Protein AF-A0A847T224-F1 (afdb_monomer_lite)

Structure (mmCIF, N/CA/C/O backbone):
data_AF-A0A847T224-F1
#
_entry.id   AF-A0A847T224-F1
#
loop_
_atom_site.group_PDB
_atom_site.id
_atom_site.type_symbol
_atom_site.label_atom_id
_atom_site.label_alt_id
_atom_site.label_comp_id
_atom_site.label_asym_id
_atom_site.label_entity_id
_atom_site.label_seq_id
_atom_site.pdbx_PDB_ins_code
_atom_site.Cartn_x
_atom_site.Cartn_y
_atom_site.Cartn_z
_atom_site.occupancy
_atom_site.B_iso_or_equiv
_atom_site.auth_seq_id
_atom_site.auth_comp_id
_atom_site.auth_asym_id
_atom_site.auth_atom_id
_atom_site.pdbx_PDB_model_num
ATOM 1 N N . MET A 1 1 ? -3.731 16.179 -19.448 1.00 53.97 1 MET A N 1
ATOM 2 C CA . MET A 1 1 ? -4.793 15.429 -18.740 1.00 53.97 1 MET A CA 1
ATOM 3 C C . MET A 1 1 ? -4.179 14.768 -17.513 1.00 53.97 1 MET A C 1
ATOM 5 O O . MET A 1 1 ? -3.142 14.133 -17.651 1.00 53.97 1 MET A O 1
ATOM 9 N N . VAL A 1 2 ? -4.741 14.965 -16.316 1.00 78.19 2 VAL A N 1
ATOM 10 C CA . VAL A 1 2 ? -4.210 14.357 -15.081 1.00 78.19 2 VAL A CA 1
ATOM 11 C C . VAL A 1 2 ? -4.943 13.042 -14.838 1.00 78.19 2 VAL A C 1
ATOM 13 O O . VAL A 1 2 ? -6.101 13.056 -14.431 1.00 78.19 2 VAL A O 1
ATOM 16 N N . ILE A 1 3 ? -4.286 11.911 -15.106 1.00 89.31 3 ILE A N 1
ATOM 17 C CA . ILE A 1 3 ? -4.847 10.587 -14.810 1.00 89.31 3 ILE A CA 1
ATOM 18 C C . ILE A 1 3 ? -4.771 10.357 -13.299 1.00 89.31 3 ILE A C 1
ATOM 20 O O . ILE A 1 3 ? -3.706 10.482 -12.690 1.00 89.31 3 ILE A O 1
ATOM 24 N N . LYS A 1 4 ? -5.910 10.027 -12.693 1.00 93.94 4 LYS A N 1
ATOM 25 C CA . LYS A 1 4 ? -6.030 9.614 -11.294 1.00 93.94 4 LYS A CA 1
ATOM 26 C C . LYS A 1 4 ? -7.116 8.551 -11.175 1.00 93.94 4 LYS A C 1
ATOM 28 O O . LYS A 1 4 ? -8.093 8.581 -11.920 1.00 93.94 4 LYS A O 1
ATOM 33 N N . PHE A 1 5 ? -6.940 7.646 -10.225 1.00 95.06 5 PHE A N 1
ATOM 34 C CA . PHE A 1 5 ? -7.935 6.644 -9.866 1.00 95.06 5 PHE A CA 1
ATOM 35 C C . PHE A 1 5 ? -8.354 6.870 -8.422 1.00 95.06 5 PHE A C 1
ATOM 37 O O . PHE A 1 5 ? -7.501 7.095 -7.562 1.00 95.06 5 PHE A O 1
ATOM 44 N N . GLU A 1 6 ? -9.656 6.850 -8.176 1.00 96.25 6 GLU A N 1
ATOM 45 C CA . GLU A 1 6 ? -10.246 7.131 -6.873 1.00 96.25 6 GLU A CA 1
ATOM 46 C C . GLU A 1 6 ? -10.956 5.878 -6.373 1.00 96.25 6 GLU A C 1
ATOM 48 O O . GLU A 1 6 ? -11.696 5.240 -7.120 1.00 96.25 6 GLU A O 1
ATOM 53 N N . TYR A 1 7 ? -10.692 5.530 -5.119 1.00 96.38 7 TYR A N 1
ATOM 54 C CA . TYR A 1 7 ? -11.256 4.370 -4.442 1.00 96.38 7 TYR A CA 1
ATOM 55 C C . TYR A 1 7 ? -11.770 4.808 -3.079 1.00 96.38 7 TYR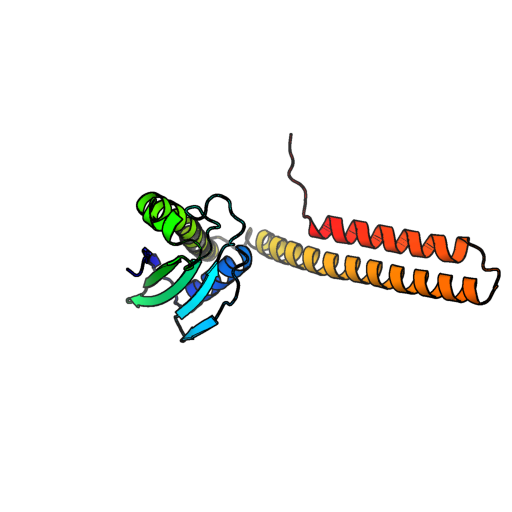 A C 1
ATOM 57 O O . TYR A 1 7 ? -11.150 5.652 -2.427 1.00 96.38 7 TYR A O 1
ATOM 65 N N . VAL A 1 8 ? -12.888 4.239 -2.646 1.00 95.50 8 VAL A N 1
ATOM 66 C CA . VAL A 1 8 ? -13.502 4.552 -1.357 1.00 95.50 8 VAL A CA 1
ATOM 67 C C . VAL A 1 8 ? -13.904 3.251 -0.687 1.00 95.50 8 VAL A C 1
ATOM 69 O O . VAL A 1 8 ? -14.504 2.398 -1.334 1.00 95.50 8 VAL A O 1
ATOM 72 N N . HIS A 1 9 ? -13.587 3.120 0.598 1.00 95.19 9 HIS A N 1
ATOM 73 C CA . HIS A 1 9 ? -14.024 1.999 1.427 1.00 95.19 9 HIS A CA 1
ATOM 74 C C . HIS A 1 9 ? -14.512 2.486 2.785 1.00 95.19 9 HIS A C 1
ATOM 76 O O . HIS A 1 9 ? -13.962 3.438 3.344 1.00 95.19 9 HIS A O 1
ATOM 82 N N . GLU A 1 10 ? -15.536 1.832 3.324 1.00 93.25 10 GLU A N 1
ATOM 83 C CA . GLU A 1 10 ? -16.102 2.145 4.634 1.00 93.25 10 GLU A CA 1
ATOM 84 C C . GLU A 1 10 ? -15.815 1.012 5.621 1.00 93.25 10 GLU A C 1
ATOM 86 O O . GLU A 1 10 ? -16.280 -0.114 5.458 1.00 93.25 10 GLU A O 1
ATOM 91 N N . PHE A 1 11 ? -15.101 1.334 6.697 1.00 90.44 11 PHE A N 1
ATOM 92 C CA . PHE A 1 11 ? -14.908 0.437 7.828 1.00 90.44 11 PHE A CA 1
ATOM 93 C C . PHE A 1 11 ? -15.961 0.702 8.894 1.00 90.44 11 PHE A C 1
ATOM 95 O O . PHE A 1 11 ? -16.007 1.788 9.479 1.00 90.44 11 PHE A O 1
ATOM 102 N N . LYS A 1 12 ? -16.778 -0.310 9.179 1.00 88.88 12 LYS A N 1
ATOM 103 C CA . LYS A 1 12 ? -17.799 -0.248 10.228 1.00 88.88 12 LYS A CA 1
ATOM 104 C C . LYS A 1 12 ? -17.178 -0.414 11.612 1.00 88.88 12 LYS A C 1
ATOM 106 O O . LYS A 1 12 ? -16.251 -1.208 11.775 1.00 88.88 12 LYS A O 1
ATOM 111 N N . ASP A 1 13 ? -17.696 0.333 12.586 1.00 85.06 13 ASP A N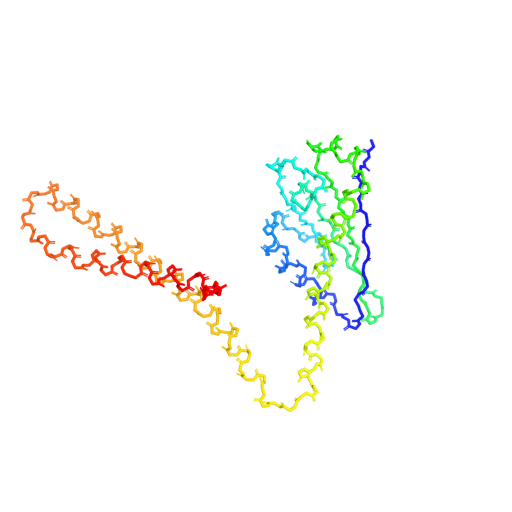 1
ATOM 112 C CA . ASP A 1 13 ? -17.301 0.256 14.003 1.00 85.06 13 ASP A CA 1
ATOM 113 C C . ASP A 1 13 ? -15.770 0.319 14.227 1.00 85.06 13 ASP A C 1
ATOM 115 O O . ASP A 1 13 ? -15.188 -0.384 15.060 1.00 85.06 13 ASP A O 1
ATOM 119 N N . ALA A 1 14 ? -15.088 1.172 13.458 1.00 85.31 14 ALA A N 1
ATOM 120 C CA . ALA A 1 14 ? -13.638 1.340 13.490 1.00 85.31 14 ALA A CA 1
ATOM 121 C C . ALA A 1 14 ? -13.252 2.752 13.950 1.00 85.31 14 ALA A C 1
ATOM 123 O O . ALA A 1 14 ? -13.986 3.711 13.746 1.00 85.31 14 ALA A O 1
ATOM 124 N N . SER A 1 15 ? -12.068 2.899 14.552 1.00 85.56 15 SER A N 1
ATOM 125 C CA . SER A 1 15 ? -11.490 4.215 14.853 1.00 85.56 15 SER A CA 1
ATOM 126 C C . SER A 1 15 ? -10.478 4.624 13.784 1.00 85.56 15 SER A C 1
ATOM 128 O O . SER A 1 15 ? -9.759 3.772 13.251 1.00 85.56 15 SER A O 1
ATOM 130 N N . ILE A 1 16 ? -10.376 5.931 13.504 1.00 85.06 16 ILE A N 1
ATOM 131 C CA . ILE A 1 16 ? -9.398 6.478 12.546 1.00 85.06 16 ILE A CA 1
ATOM 132 C C . ILE A 1 16 ? -7.987 5.994 12.888 1.00 85.06 16 ILE A C 1
ATOM 134 O O . ILE A 1 16 ? -7.281 5.518 12.010 1.00 85.06 16 ILE A O 1
ATOM 138 N N . GLU A 1 17 ? -7.591 6.038 14.159 1.00 82.81 17 GLU A N 1
ATOM 139 C CA . GLU A 1 17 ? -6.261 5.622 14.627 1.00 82.81 17 GLU A CA 1
ATOM 140 C C . GLU A 1 17 ? -5.948 4.151 14.305 1.00 82.81 17 GLU A C 1
ATOM 142 O O . GLU A 1 17 ? -4.845 3.807 13.864 1.00 82.81 17 GLU A O 1
ATOM 147 N N . LYS A 1 18 ? -6.933 3.262 14.486 1.00 85.06 18 LYS A N 1
ATOM 148 C CA . LYS A 1 18 ? -6.791 1.833 14.183 1.00 85.06 18 LYS A CA 1
ATOM 149 C C . LYS A 1 18 ? -6.653 1.607 12.680 1.00 85.06 18 LYS A C 1
ATOM 151 O O . LYS A 1 18 ? -5.801 0.830 12.260 1.00 85.06 18 LYS A O 1
ATOM 156 N N . VAL A 1 19 ? -7.465 2.281 11.871 1.00 86.56 19 VAL A N 1
ATOM 157 C CA . VAL A 1 19 ? -7.398 2.169 10.407 1.00 86.56 19 VAL A CA 1
ATOM 158 C C . VAL A 1 19 ? -6.075 2.749 9.890 1.00 86.56 19 VAL A C 1
ATOM 160 O O . VAL A 1 19 ? -5.367 2.093 9.130 1.00 86.56 19 VAL A O 1
ATOM 163 N N . LEU A 1 20 ? -5.677 3.923 10.382 1.00 85.69 20 LEU A N 1
ATOM 164 C CA . LEU A 1 20 ? -4.433 4.610 10.031 1.00 85.69 20 LEU A CA 1
ATOM 165 C C . LEU A 1 20 ? -3.197 3.750 10.334 1.00 85.69 20 LEU A C 1
ATOM 167 O O . LEU A 1 20 ? -2.344 3.558 9.468 1.00 85.69 20 LEU A O 1
ATOM 171 N N . SER A 1 21 ? -3.105 3.194 11.546 1.00 84.94 21 SER A N 1
ATOM 172 C CA . SER A 1 21 ? -1.978 2.337 11.944 1.00 84.94 21 SER A CA 1
ATOM 173 C C . SER A 1 21 ? -1.863 1.081 11.076 1.00 84.94 21 SER A C 1
ATOM 175 O O . SER A 1 21 ? -0.754 0.664 10.739 1.00 84.94 21 SER A O 1
ATOM 177 N N . ARG A 1 22 ? -2.991 0.503 10.644 1.00 88.00 22 ARG A N 1
ATOM 178 C CA . ARG A 1 22 ? -3.000 -0.647 9.731 1.00 88.00 22 ARG A CA 1
ATOM 179 C C . ARG A 1 22 ? -2.602 -0.277 8.306 1.00 88.00 22 ARG A C 1
ATOM 181 O O . ARG A 1 22 ? -1.822 -1.016 7.712 1.00 88.00 22 ARG A O 1
ATOM 188 N N . ILE A 1 23 ? -3.052 0.869 7.793 1.00 88.44 23 ILE A N 1
ATOM 189 C CA . ILE A 1 23 ? -2.598 1.394 6.495 1.00 88.44 23 ILE A CA 1
ATOM 190 C C . ILE A 1 23 ? -1.078 1.588 6.512 1.00 88.44 23 ILE A C 1
ATOM 192 O O . ILE A 1 23 ? -0.396 1.157 5.587 1.00 88.44 23 ILE A O 1
ATOM 196 N N . LEU A 1 24 ? -0.521 2.169 7.579 1.00 86.94 24 LEU A N 1
ATOM 197 C CA . LEU A 1 24 ? 0.929 2.345 7.719 1.00 86.94 24 LEU A CA 1
ATOM 198 C C . LEU A 1 24 ? 1.681 1.008 7.773 1.00 86.94 24 LEU A C 1
ATOM 200 O O . LEU A 1 24 ? 2.706 0.856 7.107 1.00 86.94 24 LEU A O 1
ATOM 204 N N . ALA A 1 25 ? 1.169 0.029 8.523 1.00 87.06 25 ALA A N 1
ATOM 205 C CA . ALA A 1 25 ? 1.761 -1.307 8.584 1.00 87.06 25 ALA A CA 1
ATOM 206 C C . ALA A 1 25 ? 1.745 -2.004 7.213 1.00 87.06 25 ALA A C 1
ATOM 208 O O . ALA A 1 25 ? 2.745 -2.598 6.805 1.00 87.06 25 ALA A O 1
ATOM 209 N N . TRP A 1 26 ? 0.634 -1.892 6.482 1.00 91.94 26 TRP A N 1
ATOM 210 C CA . TRP A 1 26 ? 0.505 -2.429 5.130 1.00 91.94 26 TRP A CA 1
ATOM 211 C C . TRP A 1 26 ? 1.455 -1.737 4.148 1.00 91.94 26 TRP A C 1
ATOM 213 O O . TRP A 1 26 ? 2.184 -2.418 3.435 1.00 91.94 26 TRP A O 1
ATOM 223 N N . LEU A 1 27 ? 1.546 -0.403 4.177 1.00 88.06 27 LEU A N 1
ATOM 224 C CA . LEU A 1 27 ? 2.502 0.354 3.362 1.00 88.06 27 LEU A CA 1
ATOM 225 C C . LEU A 1 27 ? 3.950 -0.082 3.631 1.00 88.06 27 LEU A C 1
ATOM 227 O O . LEU A 1 27 ? 4.738 -0.202 2.694 1.00 88.06 27 LEU A O 1
ATOM 231 N N . GLY A 1 28 ? 4.295 -0.360 4.892 1.00 84.38 28 GLY A N 1
ATOM 232 C CA . GLY A 1 28 ? 5.597 -0.915 5.261 1.00 84.38 28 GLY A CA 1
ATOM 233 C C . GLY A 1 28 ? 5.839 -2.313 4.681 1.00 84.38 28 GLY A C 1
ATOM 234 O O . GLY A 1 28 ? 6.936 -2.588 4.196 1.00 84.38 28 GLY A O 1
ATOM 235 N N . LYS A 1 29 ? 4.818 -3.180 4.679 1.00 88.25 29 LYS A N 1
ATOM 236 C CA . LYS A 1 29 ? 4.880 -4.529 4.089 1.00 88.25 29 LYS A CA 1
ATOM 237 C C . LYS A 1 29 ? 5.033 -4.491 2.565 1.00 88.25 29 LYS A C 1
ATOM 239 O O . LYS A 1 29 ? 5.837 -5.246 2.031 1.00 88.25 29 LYS A O 1
ATOM 244 N N . GLU A 1 30 ? 4.319 -3.593 1.889 1.00 87.62 30 GLU A N 1
ATOM 245 C CA . GLU A 1 30 ? 4.409 -3.390 0.434 1.00 87.62 30 GLU A CA 1
ATOM 246 C C . GLU A 1 30 ? 5.694 -2.654 0.003 1.00 87.62 30 GLU A C 1
ATOM 248 O O . GLU A 1 30 ? 5.898 -2.371 -1.176 1.00 87.62 30 GLU A O 1
ATOM 253 N N . GLY A 1 31 ? 6.579 -2.302 0.944 1.00 84.75 31 GLY A N 1
ATOM 254 C CA . GLY A 1 31 ? 7.822 -1.594 0.635 1.00 84.75 31 GLY A CA 1
ATOM 255 C C . GLY A 1 31 ? 7.594 -0.183 0.083 1.00 84.75 31 GLY A C 1
ATOM 256 O O . GLY A 1 31 ? 8.429 0.332 -0.669 1.00 84.75 31 GLY A O 1
ATOM 257 N N . ALA A 1 32 ? 6.470 0.449 0.435 1.00 85.44 32 ALA A N 1
ATOM 258 C CA . ALA A 1 32 ? 6.169 1.808 0.019 1.00 85.44 32 ALA A CA 1
ATOM 259 C C . ALA A 1 32 ? 7.201 2.795 0.591 1.00 85.44 32 ALA A C 1
ATOM 261 O O . ALA A 1 32 ? 7.647 2.704 1.734 1.00 85.44 32 ALA A O 1
ATOM 262 N N . GLN A 1 33 ? 7.582 3.771 -0.225 1.00 83.38 33 GLN A N 1
ATOM 263 C CA . GLN A 1 33 ? 8.608 4.759 0.085 1.00 83.38 33 GLN A CA 1
ATOM 264 C C . GLN A 1 33 ? 7.993 6.139 0.303 1.00 83.38 33 GLN A C 1
ATOM 266 O O . GLN A 1 33 ? 6.872 6.416 -0.121 1.00 83.38 33 GLN A O 1
ATOM 271 N N . LYS A 1 34 ? 8.769 7.053 0.899 1.00 80.56 34 LYS A N 1
ATOM 272 C CA . LYS A 1 34 ? 8.381 8.463 1.097 1.00 80.56 34 LYS A CA 1
ATOM 273 C C . LYS A 1 34 ? 7.012 8.612 1.776 1.00 80.56 34 LYS A C 1
ATOM 275 O O . LYS A 1 34 ? 6.244 9.496 1.402 1.00 80.56 34 LYS A O 1
ATOM 280 N N . VAL A 1 35 ? 6.724 7.743 2.746 1.00 83.50 35 VAL A N 1
ATOM 281 C CA . VAL A 1 35 ? 5.499 7.812 3.542 1.00 83.50 35 VAL A CA 1
ATOM 282 C C . VAL A 1 35 ? 5.534 9.099 4.361 1.00 83.50 35 VAL A C 1
ATOM 284 O O . VAL A 1 35 ? 6.458 9.317 5.143 1.00 83.50 35 VAL A O 1
ATOM 287 N N . LYS A 1 36 ? 4.558 9.976 4.143 1.00 80.31 36 LYS A N 1
ATOM 288 C CA . LYS A 1 36 ? 4.415 11.254 4.838 1.00 80.31 36 LYS A CA 1
ATOM 289 C C . LYS A 1 36 ? 2.999 11.365 5.375 1.00 80.31 36 LYS A C 1
ATOM 291 O O . LYS A 1 36 ? 2.042 11.145 4.639 1.00 80.31 36 LYS A O 1
ATOM 296 N N . SER A 1 37 ? 2.874 11.741 6.641 1.00 76.31 37 SER A N 1
ATOM 297 C CA . SER A 1 37 ? 1.603 12.238 7.154 1.00 76.31 37 SER A CA 1
ATOM 298 C C . SER A 1 37 ? 1.409 13.664 6.644 1.00 76.31 37 SER A C 1
ATOM 300 O O . SER A 1 37 ? 2.288 14.508 6.825 1.00 76.31 37 SER A O 1
ATOM 302 N N . THR A 1 38 ? 0.292 13.922 5.969 1.00 69.12 38 THR A N 1
ATOM 303 C CA . THR A 1 38 ? -0.090 15.267 5.498 1.00 69.12 38 THR A CA 1
ATOM 304 C C . THR A 1 38 ? -1.098 15.941 6.432 1.00 69.12 38 THR A C 1
ATOM 306 O O . THR A 1 38 ? -1.579 17.031 6.142 1.00 69.12 38 THR A O 1
ATOM 309 N N . GLY A 1 39 ? -1.413 15.292 7.557 1.00 66.62 39 GLY A N 1
ATOM 310 C CA . GLY A 1 39 ? -2.420 15.704 8.529 1.00 66.62 39 GLY A CA 1
ATOM 311 C C . GLY A 1 39 ? -2.832 14.529 9.427 1.00 66.62 39 GLY A C 1
ATOM 312 O O . GLY A 1 39 ? -2.491 13.385 9.126 1.00 66.62 39 GLY A O 1
ATOM 313 N N . PRO A 1 40 ? -3.599 14.769 10.504 1.00 68.25 40 PRO A N 1
ATOM 314 C CA . PRO A 1 40 ? -3.907 13.755 11.522 1.00 68.25 40 PRO A CA 1
ATOM 315 C C . PRO A 1 40 ? -4.655 12.520 10.987 1.00 68.25 40 PRO A C 1
ATOM 317 O O . PRO A 1 40 ? -4.561 11.448 11.574 1.00 68.25 40 PRO A O 1
ATOM 320 N N . ALA A 1 41 ? -5.351 12.648 9.856 1.00 81.56 41 ALA A N 1
ATOM 321 C CA . ALA A 1 41 ? -6.112 11.574 9.220 1.00 81.56 41 ALA A CA 1
ATOM 322 C C . ALA A 1 41 ? -5.763 11.411 7.726 1.00 81.56 41 ALA A C 1
ATOM 324 O O . ALA A 1 41 ? -6.598 10.998 6.925 1.00 81.56 41 ALA A O 1
ATOM 325 N N . SER A 1 42 ? -4.540 11.771 7.320 1.00 80.06 42 SER A N 1
ATOM 326 C CA . SER A 1 42 ? -4.129 11.699 5.911 1.00 80.06 42 SER A CA 1
ATOM 327 C C . SER A 1 42 ? -2.692 11.226 5.741 1.00 80.06 42 SER A C 1
ATOM 329 O O . SER A 1 42 ? -1.794 11.661 6.465 1.00 80.06 42 SER A O 1
ATOM 331 N N . ILE A 1 43 ? -2.475 10.342 4.770 1.00 87.44 43 ILE A N 1
ATOM 332 C CA . ILE A 1 43 ? -1.172 9.740 4.481 1.00 87.44 43 ILE A CA 1
ATOM 333 C C . ILE A 1 43 ? -0.913 9.820 2.987 1.00 87.44 43 ILE A C 1
ATOM 335 O O . ILE A 1 43 ? -1.768 9.481 2.178 1.00 87.44 43 ILE A O 1
ATOM 339 N N . GLU A 1 44 ? 0.307 10.171 2.613 1.00 90.31 44 GLU A N 1
ATOM 340 C CA . GLU A 1 44 ? 0.791 10.016 1.252 1.00 90.31 44 GLU A CA 1
ATOM 341 C C . GLU A 1 44 ? 1.979 9.065 1.208 1.00 90.31 44 GLU A C 1
ATOM 343 O O . GLU A 1 44 ? 2.873 9.136 2.047 1.00 90.31 44 GLU A O 1
ATOM 348 N N . ALA A 1 45 ? 2.010 8.189 0.209 1.00 90.81 45 ALA A N 1
ATOM 349 C CA . ALA A 1 45 ? 3.095 7.239 0.008 1.00 90.81 45 ALA A CA 1
ATOM 350 C C . ALA A 1 45 ? 3.380 7.016 -1.479 1.00 90.81 45 ALA A C 1
ATOM 352 O O . ALA A 1 45 ? 2.499 7.128 -2.332 1.00 90.81 45 ALA A O 1
ATOM 353 N N . MET A 1 46 ? 4.625 6.670 -1.798 1.00 92.88 46 MET A N 1
ATOM 354 C CA . MET A 1 46 ? 5.022 6.193 -3.119 1.00 92.88 46 MET A CA 1
ATOM 355 C C . MET A 1 46 ? 5.060 4.668 -3.115 1.00 92.88 46 MET A C 1
ATOM 357 O O . MET A 1 46 ? 5.842 4.075 -2.380 1.00 92.88 46 MET A O 1
ATOM 361 N N . HIS A 1 47 ? 4.260 4.042 -3.967 1.00 92.94 47 HIS A N 1
ATOM 362 C CA . HIS A 1 47 ? 4.192 2.593 -4.122 1.00 92.94 47 HIS A CA 1
ATOM 363 C C . HIS A 1 47 ? 4.706 2.172 -5.503 1.00 92.94 47 HIS A C 1
ATOM 365 O O . HIS A 1 47 ? 4.477 2.871 -6.494 1.00 92.94 47 HIS A O 1
ATOM 371 N N . GLY A 1 48 ? 5.351 1.009 -5.581 1.00 91.38 48 GLY A N 1
ATOM 372 C CA . GLY A 1 48 ? 5.801 0.413 -6.836 1.00 91.38 48 GLY A CA 1
ATOM 373 C C . GLY A 1 48 ? 7.098 1.001 -7.402 1.00 91.38 48 GLY A C 1
ATOM 374 O O . GLY A 1 48 ? 7.776 1.841 -6.802 1.00 91.38 48 GLY A O 1
ATOM 375 N N . THR A 1 49 ? 7.456 0.541 -8.596 1.00 86.69 49 THR A N 1
ATOM 376 C CA . THR A 1 49 ? 8.750 0.773 -9.242 1.00 86.69 49 THR A CA 1
ATOM 377 C C . THR A 1 49 ? 8.598 1.111 -10.724 1.00 86.69 49 THR A C 1
ATOM 379 O O . THR A 1 49 ? 7.586 0.816 -11.352 1.00 86.69 49 THR A O 1
ATOM 382 N N . PHE A 1 50 ? 9.619 1.749 -11.297 1.00 83.56 50 PHE A N 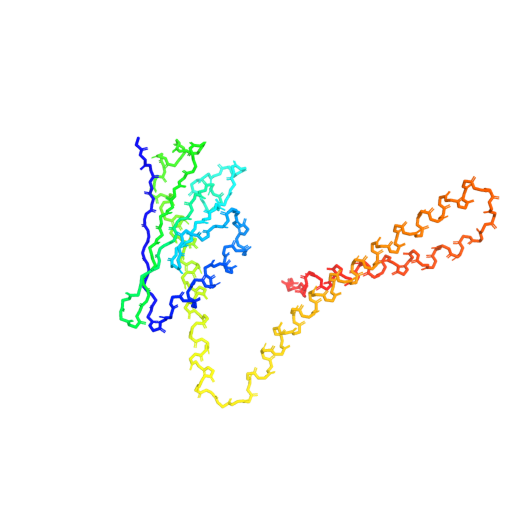1
ATOM 383 C CA . PHE A 1 50 ? 9.722 1.946 -12.748 1.00 83.56 50 PHE A CA 1
ATOM 384 C C . PHE A 1 50 ? 10.281 0.715 -13.470 1.00 83.56 50 PHE A C 1
ATOM 386 O O . PHE A 1 50 ? 10.224 0.650 -14.687 1.00 83.56 50 PHE A O 1
ATOM 393 N N . LYS A 1 51 ? 10.834 -0.255 -12.729 1.00 84.88 51 LYS A N 1
ATOM 394 C CA . LYS A 1 51 ? 11.491 -1.444 -13.296 1.00 84.88 51 LYS A CA 1
ATOM 395 C C . LYS A 1 51 ? 10.515 -2.538 -13.750 1.00 84.88 51 LYS A C 1
ATOM 397 O O . LYS A 1 51 ? 10.963 -3.576 -14.219 1.00 84.88 51 LYS A O 1
ATOM 402 N N . THR A 1 52 ? 9.208 -2.351 -13.565 1.00 84.25 52 THR A N 1
ATOM 403 C CA . THR A 1 52 ? 8.211 -3.335 -14.001 1.00 84.25 52 THR A CA 1
ATOM 404 C C . THR A 1 52 ? 7.997 -3.247 -15.511 1.00 84.25 52 THR A C 1
ATOM 406 O O . THR A 1 52 ? 7.830 -2.158 -16.055 1.00 84.25 52 THR A O 1
ATOM 409 N N . MET A 1 53 ? 7.945 -4.403 -16.175 1.00 85.44 53 MET A N 1
ATOM 410 C CA . MET A 1 53 ? 7.577 -4.506 -17.592 1.00 85.44 53 MET A CA 1
ATOM 411 C C . MET A 1 53 ? 6.088 -4.214 -17.832 1.00 85.44 53 MET A C 1
ATOM 413 O O . MET A 1 53 ? 5.673 -4.011 -18.969 1.00 85.44 53 MET A O 1
ATOM 417 N N . LYS A 1 54 ? 5.274 -4.188 -16.768 1.00 90.25 54 LYS A N 1
ATOM 418 C CA . LYS A 1 54 ? 3.828 -3.967 -16.839 1.00 90.25 54 LYS A CA 1
ATOM 419 C C . LYS A 1 54 ? 3.392 -2.877 -15.854 1.00 90.25 54 LYS A C 1
ATOM 421 O O . LYS A 1 54 ? 2.918 -3.165 -14.755 1.00 90.25 54 LYS A O 1
ATOM 426 N N . PRO A 1 55 ? 3.537 -1.593 -16.228 1.00 88.06 55 PRO A N 1
ATOM 427 C CA . PRO A 1 55 ? 3.251 -0.474 -15.328 1.00 88.06 55 PRO A CA 1
ATOM 428 C C . PRO A 1 55 ? 1.781 -0.343 -14.901 1.00 88.06 55 PRO A C 1
ATOM 430 O O . PRO A 1 55 ? 1.503 0.316 -13.905 1.00 88.06 55 PRO A O 1
ATOM 433 N N . HIS A 1 56 ? 0.849 -0.959 -15.631 1.00 89.31 56 HIS A N 1
ATOM 434 C CA . HIS A 1 56 ? -0.587 -0.985 -15.324 1.00 89.31 56 HIS A CA 1
ATOM 435 C C . HIS A 1 56 ? -0.971 -2.040 -14.267 1.00 89.31 56 HIS A C 1
ATOM 437 O O . HIS A 1 56 ? -2.121 -2.094 -13.843 1.00 89.31 56 HIS A O 1
ATOM 443 N N . GLU A 1 57 ? -0.037 -2.885 -13.821 1.00 91.94 57 GLU A N 1
ATOM 444 C CA . GLU A 1 57 ? -0.270 -3.901 -12.784 1.00 91.94 57 GLU A CA 1
ATOM 445 C C . GLU A 1 57 ? 0.125 -3.393 -11.374 1.00 91.94 57 GLU A C 1
ATOM 447 O O . GLU A 1 57 ? 0.441 -2.210 -11.178 1.00 91.94 57 GLU A O 1
ATOM 452 N N . ARG A 1 58 ? 0.095 -4.283 -10.367 1.00 91.44 58 ARG A N 1
ATOM 453 C CA . ARG A 1 58 ? 0.317 -4.001 -8.931 1.00 91.44 58 ARG A CA 1
ATOM 454 C C . ARG A 1 58 ? 1.527 -3.104 -8.663 1.00 91.44 58 ARG A C 1
ATOM 456 O O . ARG A 1 58 ? 1.405 -2.107 -7.950 1.00 91.44 58 ARG A O 1
ATOM 463 N N . ASP A 1 59 ? 2.666 -3.411 -9.276 1.00 90.06 59 ASP A N 1
ATOM 464 C CA . ASP A 1 59 ? 3.953 -2.779 -8.957 1.00 90.06 59 ASP A CA 1
ATOM 465 C C . ASP A 1 59 ? 4.261 -1.538 -9.794 1.00 90.06 59 ASP A C 1
ATOM 467 O O . ASP A 1 59 ? 5.332 -0.943 -9.660 1.00 90.06 59 ASP A O 1
ATOM 471 N N . GLY A 1 60 ? 3.318 -1.095 -10.628 1.00 90.88 60 GLY A N 1
ATOM 472 C CA . GLY A 1 60 ? 3.409 0.182 -11.323 1.00 90.88 60 GLY A CA 1
ATOM 473 C C . GLY A 1 60 ? 3.627 1.342 -10.356 1.00 90.88 60 GLY A C 1
ATOM 474 O O . GLY A 1 60 ? 2.896 1.477 -9.364 1.00 90.88 60 GLY A O 1
ATOM 475 N N . LYS A 1 61 ? 4.629 2.185 -10.644 1.00 93.38 61 LYS A N 1
ATOM 476 C CA . LYS A 1 61 ? 4.987 3.322 -9.790 1.00 93.38 61 LYS A CA 1
ATOM 477 C C . LYS A 1 61 ? 3.877 4.365 -9.724 1.00 93.38 61 LYS A C 1
ATOM 479 O O . LYS A 1 61 ? 3.566 5.038 -10.708 1.00 93.38 61 LYS A O 1
ATOM 484 N N . LYS A 1 62 ? 3.351 4.562 -8.520 1.00 94.75 62 LYS A N 1
ATOM 485 C CA . LYS A 1 62 ? 2.227 5.452 -8.236 1.00 94.75 62 LYS A CA 1
ATOM 486 C C . LYS A 1 62 ? 2.378 6.146 -6.892 1.00 94.75 62 LYS A C 1
ATOM 488 O O . LYS A 1 62 ? 3.010 5.630 -5.972 1.00 94.75 62 LYS A O 1
ATOM 493 N N . LYS A 1 63 ? 1.776 7.321 -6.781 1.00 95.62 63 LYS A N 1
ATOM 494 C CA . LYS A 1 63 ? 1.537 7.993 -5.509 1.00 95.62 63 LYS A CA 1
ATOM 495 C C . LYS A 1 63 ? 0.157 7.582 -5.006 1.00 95.62 63 LYS A C 1
ATOM 497 O O . LYS A 1 63 ? -0.816 7.741 -5.737 1.00 95.62 63 LYS A O 1
ATOM 502 N N . LEU A 1 64 ? 0.086 7.070 -3.787 1.00 96.06 64 LEU A N 1
ATOM 503 C CA . LEU A 1 64 ? -1.157 6.800 -3.076 1.00 96.06 64 LEU A CA 1
ATOM 504 C C . LEU A 1 64 ? -1.367 7.912 -2.048 1.00 96.06 64 LEU A C 1
ATOM 506 O O . LEU A 1 64 ? -0.487 8.154 -1.222 1.00 96.06 64 LEU A O 1
ATOM 510 N N . SER A 1 65 ? -2.509 8.588 -2.112 1.00 95.19 65 SER A N 1
ATOM 511 C CA . SER A 1 65 ? -2.940 9.575 -1.118 1.00 95.19 65 SER A CA 1
ATOM 512 C C . SER A 1 65 ? -4.185 9.036 -0.418 1.00 95.19 65 SER A C 1
ATOM 514 O O . SER A 1 65 ? -5.212 8.861 -1.066 1.00 95.19 65 SER A O 1
ATOM 516 N N . PHE A 1 66 ? -4.083 8.766 0.878 1.00 93.38 66 PHE A N 1
ATOM 517 C CA . PHE A 1 66 ? -5.152 8.290 1.747 1.00 93.38 66 PHE A CA 1
ATOM 518 C C . PHE A 1 66 ? -5.704 9.455 2.562 1.00 93.38 66 PHE A C 1
ATOM 520 O O . PHE A 1 66 ? -4.938 10.212 3.162 1.00 93.38 66 PHE A O 1
ATOM 527 N N . VAL A 1 67 ? -7.026 9.562 2.627 1.00 92.94 67 VAL A N 1
ATOM 528 C CA . VAL A 1 67 ? -7.750 10.507 3.480 1.00 92.94 67 VAL A CA 1
ATOM 529 C C . VAL A 1 67 ? -8.809 9.727 4.243 1.00 92.94 67 VAL A C 1
ATOM 531 O O . VAL A 1 67 ? -9.602 9.007 3.639 1.00 92.94 67 VAL A O 1
ATOM 534 N N . LEU A 1 68 ? -8.793 9.842 5.566 1.00 91.38 68 LEU A N 1
ATOM 535 C CA . LEU A 1 68 ? -9.703 9.151 6.464 1.00 91.38 68 LEU A CA 1
ATOM 536 C C . LEU A 1 68 ? -10.651 10.172 7.087 1.00 91.38 68 LEU A C 1
ATOM 538 O O . LEU A 1 68 ? -10.205 11.169 7.649 1.00 91.38 68 LEU A O 1
ATOM 542 N N . ASN A 1 69 ? -11.947 9.890 7.033 1.00 90.06 69 ASN A N 1
ATOM 543 C CA . ASN A 1 69 ? -12.980 10.708 7.655 1.00 90.06 69 ASN A CA 1
ATOM 544 C C . ASN A 1 69 ? -13.840 9.840 8.574 1.00 90.06 69 ASN A C 1
ATOM 546 O O . ASN A 1 69 ? -14.238 8.736 8.198 1.00 90.06 69 ASN A O 1
ATOM 550 N N . SER A 1 70 ? -14.156 10.344 9.766 1.00 88.44 70 SER A N 1
ATOM 551 C CA . SER A 1 70 ? -15.140 9.705 10.641 1.00 88.44 70 SER A CA 1
ATOM 552 C C . SER A 1 70 ? -16.548 9.997 10.134 1.00 88.44 70 SER A C 1
ATOM 554 O O . SER A 1 70 ? -16.893 11.149 9.879 1.00 88.44 70 SER A O 1
ATOM 556 N N . SER A 1 71 ? -17.372 8.958 10.052 1.00 85.00 71 SER A N 1
ATOM 557 C CA . SER A 1 71 ? -18.804 9.035 9.773 1.00 85.00 71 SER A CA 1
ATOM 558 C C . SER A 1 71 ? -19.549 8.315 10.897 1.00 85.00 71 SER A C 1
ATOM 560 O O . SER A 1 71 ? -19.787 7.107 10.857 1.00 85.00 71 SER A O 1
ATOM 562 N N . GLY A 1 72 ? -19.833 9.039 11.983 1.00 85.19 72 GLY A N 1
ATOM 563 C CA . GLY A 1 72 ? -20.392 8.450 13.201 1.00 85.19 72 GLY A CA 1
ATOM 564 C C . GLY A 1 72 ? -19.447 7.419 13.831 1.00 85.19 72 GLY A C 1
ATOM 565 O O . GLY A 1 72 ? -18.365 7.773 14.294 1.00 85.19 72 GLY A O 1
ATOM 566 N N . ARG A 1 73 ? -19.867 6.146 13.859 1.00 84.00 73 ARG A N 1
ATOM 567 C CA . ARG A 1 73 ? -19.059 5.004 14.339 1.00 84.00 73 ARG A CA 1
ATOM 568 C C . ARG A 1 73 ? -18.175 4.373 13.257 1.00 84.00 73 ARG A C 1
ATOM 570 O O . ARG A 1 73 ? -17.393 3.475 13.560 1.00 84.00 73 ARG A O 1
ATOM 577 N N . ASN A 1 74 ? -18.300 4.833 12.018 1.00 88.81 74 ASN A N 1
ATOM 578 C CA . ASN A 1 74 ? -17.609 4.266 10.871 1.00 88.81 74 ASN A CA 1
ATOM 579 C C . ASN A 1 74 ? -16.469 5.183 10.427 1.00 88.81 74 ASN A C 1
ATOM 581 O O . ASN A 1 74 ? -16.450 6.380 10.722 1.00 88.81 74 ASN A O 1
ATOM 585 N N . VAL A 1 75 ? -15.523 4.622 9.680 1.00 90.56 75 VAL A N 1
ATOM 586 C CA . VAL A 1 75 ? -14.421 5.364 9.063 1.00 90.56 75 VAL A CA 1
ATOM 587 C C . VAL A 1 75 ? -14.479 5.161 7.563 1.00 90.56 75 VAL A C 1
ATOM 589 O O . VAL A 1 75 ? -14.385 4.036 7.081 1.00 90.56 75 VAL A O 1
ATOM 592 N N . ILE A 1 76 ? -14.587 6.260 6.826 1.00 94.50 76 ILE A N 1
ATOM 593 C CA . ILE A 1 76 ? -14.520 6.267 5.368 1.00 94.50 76 ILE A CA 1
ATOM 594 C C . ILE A 1 76 ? -13.079 6.566 4.972 1.00 94.50 76 ILE A C 1
ATOM 596 O O . ILE A 1 76 ? -12.525 7.597 5.357 1.00 94.50 76 ILE A O 1
ATOM 600 N N . VAL A 1 77 ? -12.477 5.678 4.188 1.00 95.00 77 VAL A N 1
ATOM 601 C CA . VAL A 1 77 ? -11.139 5.856 3.626 1.00 95.00 77 VAL A CA 1
ATOM 602 C C . VAL A 1 77 ? -11.266 6.132 2.142 1.00 95.00 77 VAL A C 1
ATOM 604 O O . VAL A 1 77 ? -11.738 5.295 1.382 1.00 95.00 77 VAL A O 1
ATOM 607 N N . SER A 1 78 ? -10.820 7.312 1.728 1.00 95.94 78 SER A N 1
ATOM 608 C CA . SER A 1 78 ? -10.691 7.693 0.325 1.00 95.94 78 SER A CA 1
ATOM 609 C C . SER A 1 78 ? -9.234 7.582 -0.103 1.00 95.94 78 SER A C 1
ATOM 611 O O . SER A 1 78 ? -8.344 8.110 0.566 1.00 95.94 78 SER A O 1
ATOM 613 N N . VAL A 1 79 ? -8.982 6.916 -1.225 1.00 97.06 79 VAL A N 1
ATOM 614 C CA . VAL A 1 79 ? -7.645 6.723 -1.786 1.00 97.06 79 VAL A CA 1
ATOM 615 C C . VAL A 1 79 ? -7.598 7.295 -3.187 1.00 97.06 79 VAL A C 1
ATOM 617 O O . VAL A 1 79 ? -8.366 6.902 -4.059 1.00 97.06 79 VAL A O 1
ATOM 620 N N . THR A 1 80 ? -6.655 8.199 -3.430 1.00 96.94 80 THR A N 1
ATOM 621 C CA . THR A 1 80 ? -6.312 8.642 -4.781 1.00 96.94 80 THR A CA 1
ATOM 622 C C . THR A 1 80 ? -4.993 8.012 -5.204 1.00 96.94 80 THR A C 1
ATOM 624 O O . THR A 1 80 ? -3.945 8.309 -4.627 1.00 96.94 80 THR A O 1
ATOM 627 N N . ALA A 1 81 ? -5.026 7.187 -6.246 1.00 96.38 81 ALA A N 1
ATOM 628 C CA . ALA A 1 81 ? -3.840 6.647 -6.891 1.00 96.38 81 ALA A CA 1
ATOM 629 C C . ALA A 1 81 ? -3.486 7.482 -8.126 1.00 96.38 81 ALA A C 1
ATOM 631 O O . ALA A 1 81 ? -4.265 7.583 -9.076 1.00 96.38 81 ALA A O 1
ATOM 632 N N . ARG A 1 82 ? -2.293 8.079 -8.124 1.00 95.19 82 ARG A N 1
ATOM 633 C CA . ARG A 1 82 ? -1.762 8.853 -9.251 1.00 95.19 82 ARG A CA 1
ATOM 634 C C . ARG A 1 82 ? -0.565 8.128 -9.868 1.00 95.19 82 ARG A C 1
ATOM 636 O O . ARG A 1 82 ? 0.444 7.980 -9.170 1.00 95.19 82 ARG A O 1
ATOM 643 N N . PRO A 1 83 ? -0.634 7.678 -11.133 1.00 93.56 83 PRO A N 1
ATOM 644 C CA . PRO A 1 83 ? 0.537 7.164 -11.834 1.00 93.56 83 PRO A CA 1
ATOM 645 C C . PRO A 1 83 ? 1.651 8.209 -11.876 1.00 93.56 83 PRO A C 1
ATOM 647 O O . PRO A 1 83 ? 1.410 9.417 -11.915 1.00 93.56 83 PRO A O 1
ATOM 650 N N . SER A 1 84 ? 2.893 7.739 -11.874 1.00 91.12 84 SER A N 1
ATOM 651 C CA . SER A 1 84 ? 4.027 8.615 -12.142 1.00 91.12 84 SER A CA 1
ATOM 652 C C . SER A 1 84 ? 4.067 9.026 -13.618 1.00 91.12 84 SER A C 1
ATOM 654 O O . SER A 1 84 ? 3.704 8.243 -14.491 1.00 91.12 84 SER A O 1
ATOM 656 N N . ILE A 1 85 ? 4.563 10.237 -13.895 1.00 88.88 85 ILE A N 1
ATOM 657 C CA . ILE A 1 85 ? 4.608 10.816 -15.248 1.00 88.88 85 ILE A CA 1
ATOM 658 C C . ILE A 1 85 ? 5.318 9.890 -16.243 1.00 88.88 85 ILE A C 1
ATOM 660 O O . ILE A 1 85 ? 4.833 9.706 -17.352 1.00 88.88 85 ILE A O 1
ATOM 664 N N . ALA A 1 86 ? 6.401 9.234 -15.819 1.00 86.69 86 ALA A N 1
ATOM 665 C CA . ALA A 1 86 ? 7.207 8.368 -16.679 1.00 86.69 86 ALA A CA 1
ATOM 666 C C . ALA A 1 86 ? 6.479 7.114 -17.202 1.00 86.69 86 ALA A C 1
ATOM 668 O O . ALA A 1 86 ? 7.006 6.436 -18.076 1.00 86.69 86 ALA A O 1
ATOM 669 N N . ILE A 1 87 ? 5.302 6.777 -16.663 1.00 87.38 87 ILE A N 1
ATOM 670 C CA . ILE A 1 87 ? 4.515 5.617 -17.105 1.00 87.38 87 ILE A CA 1
ATOM 671 C C . ILE A 1 87 ? 3.137 6.006 -17.652 1.00 87.38 87 ILE A C 1
ATOM 673 O O . ILE A 1 87 ? 2.362 5.115 -17.986 1.00 87.38 87 ILE A O 1
ATOM 677 N N . LEU A 1 88 ? 2.815 7.303 -17.746 1.00 88.62 88 LEU A N 1
ATOM 678 C CA . LEU A 1 88 ? 1.466 7.775 -18.078 1.00 88.62 88 LEU A CA 1
ATOM 679 C C . LEU A 1 88 ? 0.935 7.220 -19.400 1.00 88.62 88 LEU A C 1
ATOM 681 O O . LEU A 1 88 ? -0.221 6.811 -19.434 1.00 88.62 88 LEU A O 1
ATOM 685 N N . ASP A 1 89 ? 1.766 7.141 -20.439 1.00 88.06 89 ASP A N 1
ATOM 686 C CA . ASP A 1 89 ? 1.338 6.665 -21.762 1.00 88.06 89 ASP A CA 1
ATOM 687 C C . ASP A 1 89 ? 0.938 5.183 -21.750 1.00 88.06 89 ASP A C 1
ATOM 689 O O . ASP A 1 89 ? -0.004 4.769 -22.416 1.00 88.06 89 ASP A O 1
ATOM 693 N N . ASN A 1 90 ? 1.601 4.367 -20.926 1.00 88.00 90 ASN A N 1
ATOM 694 C CA . ASN A 1 90 ? 1.220 2.963 -20.754 1.00 88.00 90 ASN A CA 1
ATOM 695 C C . ASN A 1 90 ? -0.105 2.825 -19.994 1.00 88.00 90 ASN A C 1
ATOM 697 O O . ASN A 1 90 ? -0.876 1.899 -20.240 1.00 88.00 90 ASN A O 1
ATOM 701 N N . ILE A 1 91 ? -0.357 3.737 -19.053 1.00 90.44 91 ILE A N 1
ATOM 702 C CA . ILE A 1 91 ? -1.569 3.746 -18.232 1.00 90.44 91 ILE A CA 1
ATOM 703 C C . ILE A 1 91 ? -2.765 4.278 -19.023 1.00 90.44 91 ILE A C 1
ATOM 705 O O . ILE A 1 91 ? -3.861 3.740 -18.893 1.00 90.44 91 ILE A O 1
ATOM 709 N N . SER A 1 92 ? -2.574 5.305 -19.855 1.00 90.62 92 SER A N 1
ATOM 710 C CA . SER A 1 92 ? -3.643 5.906 -20.662 1.00 90.62 92 SER A CA 1
ATOM 711 C C . SER A 1 92 ? -4.238 4.915 -21.664 1.00 90.62 92 SER A C 1
ATOM 713 O O . SER A 1 92 ? -5.445 4.923 -21.881 1.00 90.62 92 SER A O 1
ATOM 715 N N . LEU A 1 93 ? -3.421 4.005 -22.200 1.00 91.00 93 LEU A N 1
ATOM 716 C CA . LEU A 1 93 ? -3.867 2.932 -23.092 1.00 91.00 93 LEU A CA 1
ATOM 717 C C . LEU A 1 93 ? -4.615 1.800 -22.364 1.00 91.00 93 LEU A C 1
ATOM 719 O O . LEU A 1 93 ? -5.300 1.011 -23.007 1.00 91.00 93 LEU A O 1
ATOM 723 N N . ARG A 1 94 ? -4.479 1.694 -21.035 1.00 91.56 94 ARG A N 1
ATOM 724 C CA . ARG A 1 94 ? -4.967 0.570 -20.214 1.00 91.56 94 ARG A CA 1
ATOM 725 C C . ARG A 1 94 ? -5.640 1.051 -18.929 1.00 91.56 94 ARG A C 1
ATOM 727 O O . ARG A 1 94 ? -5.402 0.508 -17.849 1.00 91.56 94 ARG A O 1
ATOM 734 N N . MET A 1 95 ? -6.447 2.108 -19.013 1.00 92.50 95 MET A N 1
ATOM 735 C CA . MET A 1 95 ? -6.999 2.754 -17.816 1.00 92.50 95 MET A CA 1
ATOM 736 C C . MET A 1 95 ? -7.889 1.820 -16.994 1.00 92.50 95 MET A C 1
ATOM 738 O O . MET A 1 95 ? -7.754 1.789 -15.774 1.00 92.50 95 MET A O 1
ATOM 742 N N . GLU A 1 96 ? -8.763 1.048 -17.643 1.00 92.62 96 GLU A N 1
ATOM 743 C CA . GLU A 1 96 ? -9.671 0.131 -16.941 1.00 92.62 96 GLU A CA 1
ATOM 744 C C . GLU A 1 96 ? -8.921 -1.047 -16.312 1.00 92.62 96 GLU A C 1
ATOM 746 O O . GLU A 1 96 ? -9.140 -1.356 -15.143 1.00 92.62 96 GLU A O 1
ATOM 751 N N . GLU A 1 97 ? -7.952 -1.633 -17.025 1.00 92.75 97 GLU A N 1
ATOM 752 C CA . GLU A 1 97 ? -7.065 -2.665 -16.464 1.00 92.75 97 GLU A CA 1
ATOM 753 C C . GLU A 1 97 ? -6.279 -2.121 -15.265 1.00 92.75 97 GLU A C 1
ATOM 755 O O . GLU A 1 97 ? -6.199 -2.763 -14.221 1.00 92.75 97 GLU A O 1
ATOM 760 N N . THR A 1 98 ? -5.741 -0.903 -15.381 1.00 92.94 98 THR A N 1
ATOM 761 C CA . THR A 1 98 ? -5.016 -0.243 -14.288 1.00 92.94 98 THR A CA 1
ATOM 762 C C . THR A 1 98 ? -5.923 -0.028 -13.081 1.00 92.94 98 THR A C 1
ATOM 764 O O . THR A 1 98 ? -5.518 -0.306 -11.950 1.00 92.94 98 THR A O 1
ATOM 767 N N . ARG A 1 99 ? -7.155 0.449 -13.309 1.00 94.19 99 ARG A N 1
ATOM 768 C CA . ARG A 1 99 ? -8.149 0.658 -12.254 1.00 94.19 99 ARG A CA 1
ATOM 769 C C . ARG A 1 99 ? -8.469 -0.655 -11.541 1.00 94.19 99 ARG A C 1
ATOM 771 O O . ARG A 1 99 ? -8.450 -0.693 -10.316 1.00 94.19 99 ARG A O 1
ATOM 778 N N . ALA A 1 100 ? -8.706 -1.731 -12.287 1.00 94.19 100 ALA A N 1
ATOM 779 C CA . ALA A 1 100 ? -8.995 -3.042 -11.715 1.00 94.19 100 ALA A CA 1
ATOM 780 C C . ALA A 1 100 ? -7.801 -3.600 -10.920 1.00 94.19 100 ALA A C 1
ATOM 782 O O . ALA A 1 100 ? -7.953 -3.997 -9.766 1.00 94.19 100 ALA A O 1
ATOM 783 N N . ASN A 1 101 ? -6.595 -3.558 -11.491 1.00 93.31 101 ASN A N 1
ATOM 784 C CA . ASN A 1 101 ? -5.386 -4.088 -10.857 1.00 93.31 101 ASN A CA 1
ATOM 785 C C . ASN A 1 101 ? -5.026 -3.343 -9.568 1.00 93.31 101 ASN A C 1
ATOM 787 O O . ASN A 1 101 ? -4.652 -3.949 -8.564 1.00 93.31 101 ASN A O 1
ATOM 791 N N . TRP A 1 102 ? -5.112 -2.012 -9.580 1.00 95.06 102 TRP A N 1
ATOM 792 C CA . TRP A 1 102 ? -4.821 -1.209 -8.394 1.00 95.06 102 TRP A CA 1
ATOM 793 C C . TRP A 1 102 ? -5.969 -1.232 -7.387 1.00 95.06 102 TRP A C 1
ATOM 795 O O . TRP A 1 102 ? -5.704 -1.135 -6.192 1.00 95.06 102 TRP A O 1
ATOM 805 N N . GLY A 1 103 ? -7.207 -1.424 -7.845 1.00 94.38 103 GLY A N 1
ATOM 806 C CA . GLY A 1 103 ? -8.342 -1.751 -6.989 1.00 94.38 103 GLY A CA 1
ATOM 807 C C . GLY A 1 103 ? -8.104 -3.052 -6.226 1.00 94.38 103 GLY A C 1
ATOM 808 O O . GLY A 1 103 ? -8.170 -3.046 -5.005 1.00 94.38 103 GLY A O 1
ATOM 809 N N . SER A 1 104 ? -7.695 -4.127 -6.906 1.00 93.69 104 SER A N 1
ATOM 810 C CA . SER A 1 104 ? -7.387 -5.418 -6.267 1.00 93.69 104 SER A CA 1
ATOM 811 C C . SER A 1 104 ? -6.289 -5.313 -5.202 1.00 93.69 104 SER A C 1
ATOM 813 O O . SER A 1 104 ? -6.381 -5.947 -4.156 1.00 93.69 104 SER A O 1
ATOM 815 N N . LEU A 1 105 ? -5.262 -4.488 -5.438 1.00 93.94 105 LEU A N 1
ATOM 816 C CA . LEU A 1 105 ? -4.235 -4.187 -4.432 1.00 93.94 105 LEU A CA 1
ATOM 817 C C . LEU A 1 105 ? -4.842 -3.544 -3.171 1.00 93.94 105 LEU A C 1
ATOM 819 O O . LEU A 1 105 ? -4.417 -3.847 -2.057 1.00 93.94 105 LEU A O 1
ATOM 823 N N . LEU A 1 106 ? -5.810 -2.641 -3.338 1.00 94.75 106 LEU A N 1
ATOM 824 C CA . LEU A 1 106 ? -6.486 -1.984 -2.220 1.00 94.75 106 LEU A CA 1
ATOM 825 C C . LEU A 1 106 ? -7.513 -2.900 -1.541 1.00 94.75 106 LEU A C 1
ATOM 827 O O . LEU A 1 106 ? -7.639 -2.833 -0.326 1.00 94.75 106 LEU A O 1
ATOM 831 N N . GLU A 1 107 ? -8.157 -3.814 -2.264 1.00 91.81 107 GLU A N 1
ATOM 832 C CA . GLU A 1 107 ? -9.027 -4.842 -1.669 1.00 91.81 107 GLU A CA 1
ATOM 833 C C . GLU A 1 107 ? -8.270 -5.752 -0.692 1.00 91.81 107 GLU A C 1
ATOM 835 O O . GLU A 1 107 ? -8.781 -6.105 0.375 1.00 91.81 107 GLU A O 1
ATOM 840 N N . GLU A 1 108 ? -7.010 -6.082 -0.990 1.00 90.69 108 GLU A N 1
ATOM 841 C CA . GLU A 1 108 ? -6.145 -6.795 -0.042 1.00 90.69 108 GLU A CA 1
ATOM 842 C C . GLU A 1 108 ? -5.870 -5.968 1.223 1.00 90.69 108 GLU A C 1
ATOM 844 O O . GLU A 1 108 ? -5.864 -6.506 2.336 1.00 90.69 108 GLU A O 1
ATOM 849 N N . LEU A 1 109 ? -5.659 -4.655 1.071 1.00 92.25 109 LEU A N 1
ATOM 850 C CA . LEU A 1 109 ? -5.520 -3.738 2.202 1.00 92.25 109 LEU A CA 1
ATOM 851 C C . LEU A 1 109 ? -6.803 -3.732 3.044 1.00 92.25 109 LEU A C 1
ATOM 853 O O . LEU A 1 109 ? -6.718 -3.919 4.261 1.00 92.25 109 LEU A O 1
ATOM 857 N N . TRP A 1 110 ? -7.970 -3.566 2.419 1.00 93.56 110 TRP A N 1
ATOM 858 C CA . TRP A 1 110 ? -9.272 -3.555 3.090 1.00 93.56 110 TRP A CA 1
ATOM 859 C C . TRP A 1 110 ? -9.506 -4.840 3.878 1.00 93.56 110 TRP A C 1
ATOM 861 O O . TRP A 1 110 ? -9.718 -4.798 5.094 1.00 93.56 110 TRP A O 1
ATOM 871 N N . SER A 1 111 ? -9.307 -5.982 3.223 1.00 88.31 111 SER A N 1
ATOM 872 C CA . SER A 1 111 ? -9.436 -7.308 3.828 1.00 88.31 111 SER A CA 1
ATOM 873 C C . SER A 1 111 ? -8.513 -7.479 5.040 1.00 88.31 111 SER A C 1
ATOM 875 O O . SER A 1 111 ? -8.919 -8.010 6.076 1.00 88.31 111 SER A O 1
ATOM 877 N N . SER A 1 112 ? -7.272 -6.984 4.967 1.00 85.69 112 SER A N 1
ATOM 878 C CA . SER A 1 112 ? -6.316 -7.089 6.080 1.00 85.69 112 SER A CA 1
ATOM 879 C C . SER A 1 112 ? -6.753 -6.315 7.337 1.00 85.69 112 SER A C 1
ATOM 881 O O . SER A 1 112 ? -6.457 -6.724 8.469 1.00 85.69 112 SER A O 1
ATOM 883 N N . ILE A 1 113 ? -7.483 -5.211 7.149 1.00 85.88 113 ILE A N 1
ATOM 884 C CA . ILE A 1 113 ? -8.001 -4.365 8.227 1.00 85.88 113 ILE A CA 1
ATOM 885 C C . ILE A 1 113 ? -9.241 -5.011 8.861 1.00 85.88 113 ILE A C 1
ATOM 887 O O . ILE A 1 113 ? -9.343 -5.051 10.091 1.00 85.88 113 ILE A O 1
ATOM 891 N N . GLU A 1 114 ? -10.140 -5.567 8.047 1.00 82.38 114 GLU A N 1
ATOM 892 C CA . GLU A 1 114 ? -11.389 -6.197 8.498 1.00 82.38 114 GLU A CA 1
ATOM 893 C C . GLU A 1 114 ? -11.161 -7.522 9.228 1.00 82.38 114 GLU A C 1
ATOM 895 O O . GLU A 1 114 ? -11.693 -7.721 10.323 1.00 82.38 114 GLU A O 1
ATOM 900 N N . VAL A 1 115 ? -10.297 -8.399 8.702 1.00 73.19 115 VAL A N 1
ATOM 901 C CA . VAL A 1 115 ? -9.936 -9.663 9.371 1.00 73.19 115 VAL A CA 1
ATOM 902 C C . VAL A 1 115 ? -9.341 -9.385 10.756 1.00 73.19 115 VAL A C 1
ATOM 904 O O . VAL A 1 115 ? -9.701 -10.024 11.745 1.00 73.19 115 VAL A O 1
ATOM 907 N N . SER A 1 116 ? -8.503 -8.351 10.865 1.00 60.44 116 SER A N 1
ATOM 908 C CA . SER A 1 116 ? -7.933 -7.907 12.142 1.00 60.44 116 SER A CA 1
ATOM 909 C C . SER A 1 116 ? -8.969 -7.326 13.117 1.00 60.44 116 SER A C 1
ATOM 911 O O . SER A 1 116 ? -8.716 -7.270 14.323 1.00 60.44 116 SER A O 1
ATOM 913 N N . ALA A 1 117 ? -10.110 -6.835 12.626 1.00 58.75 117 ALA A N 1
ATOM 914 C CA . ALA A 1 117 ? -11.203 -6.350 13.463 1.00 58.75 117 ALA A CA 1
ATOM 915 C C . ALA A 1 117 ? -12.081 -7.505 13.968 1.00 58.75 117 ALA A C 1
ATOM 917 O O . ALA A 1 117 ? -12.334 -7.580 15.169 1.00 58.75 117 ALA A O 1
ATOM 918 N N . ALA A 1 118 ? -12.432 -8.447 13.089 1.00 57.75 118 ALA A N 1
ATOM 919 C CA . ALA A 1 118 ? -13.254 -9.610 13.421 1.00 57.75 118 ALA A CA 1
ATOM 920 C C . ALA A 1 118 ? -12.591 -10.557 14.440 1.00 57.75 118 ALA A C 1
ATOM 922 O O . ALA A 1 118 ? -13.273 -11.120 15.300 1.00 57.75 118 ALA A O 1
ATOM 923 N N . ILE A 1 119 ? -11.261 -10.713 14.383 1.00 56.69 119 ILE A N 1
ATOM 924 C CA . ILE A 1 119 ? -10.510 -11.527 15.354 1.00 56.69 119 ILE A CA 1
ATOM 925 C C . ILE A 1 119 ? -10.601 -10.914 16.761 1.00 56.69 119 ILE A C 1
ATOM 927 O O . ILE A 1 119 ? -10.938 -11.621 17.707 1.00 56.69 119 ILE A O 1
ATOM 931 N N . LYS A 1 120 ? -10.427 -9.591 16.901 1.00 53.59 120 LYS A N 1
ATOM 932 C CA . LYS A 1 120 ? -10.509 -8.908 18.208 1.00 53.59 120 LYS A CA 1
ATOM 933 C C . LYS A 1 120 ? -11.913 -8.922 18.826 1.00 53.59 120 LYS A C 1
ATOM 935 O O . LYS A 1 120 ? -12.037 -8.994 20.048 1.00 53.59 120 LYS A O 1
ATOM 940 N N . ASP A 1 121 ? -12.968 -8.886 18.013 1.00 52.56 121 ASP A N 1
ATOM 941 C CA . ASP A 1 121 ? -14.345 -8.990 18.519 1.00 52.56 121 ASP A CA 1
ATOM 942 C C . ASP A 1 121 ? -14.714 -10.417 18.945 1.00 52.56 121 ASP A C 1
ATOM 944 O O . ASP A 1 121 ? -15.473 -10.600 19.903 1.00 52.56 121 ASP A O 1
ATOM 948 N N . ARG A 1 122 ? -14.133 -11.440 18.302 1.00 47.97 122 ARG A N 1
ATOM 949 C CA . ARG A 1 122 ? -14.224 -12.832 18.771 1.00 47.97 122 ARG A CA 1
ATOM 950 C C . ARG A 1 122 ? -13.416 -13.067 20.048 1.00 47.97 122 ARG A C 1
ATOM 952 O O . ARG A 1 122 ? -13.914 -13.746 20.942 1.00 47.97 122 ARG A O 1
ATOM 959 N N . GLU A 1 123 ? -12.238 -12.462 20.187 1.00 47.00 123 GLU A N 1
ATOM 960 C CA . GLU A 1 123 ? -11.420 -12.539 21.409 1.00 47.00 123 GLU A CA 1
ATOM 961 C C . GLU A 1 123 ? -12.123 -11.947 22.638 1.00 47.00 123 GLU A C 1
ATOM 963 O O . GLU A 1 123 ? -11.969 -12.462 23.742 1.00 47.00 123 GLU A O 1
ATOM 968 N N . ARG A 1 124 ? -12.956 -10.911 22.464 1.00 51.66 124 ARG A N 1
ATOM 969 C CA . ARG A 1 124 ? -13.774 -10.354 23.558 1.00 51.66 124 ARG A CA 1
ATOM 970 C C . ARG A 1 124 ? -14.924 -11.264 24.005 1.00 51.66 124 ARG A C 1
ATOM 972 O O . ARG A 1 124 ? -15.450 -11.052 25.094 1.00 51.66 124 ARG A O 1
ATOM 979 N N . LYS A 1 125 ? -15.329 -12.245 23.188 1.00 49.97 125 LYS A N 1
ATOM 980 C CA . LYS A 1 125 ? -16.464 -13.148 23.461 1.00 49.97 125 LYS A CA 1
ATOM 981 C C . LYS A 1 125 ? -16.063 -14.598 23.756 1.00 49.97 125 LYS A C 1
ATOM 983 O O . LYS A 1 125 ? -16.915 -15.368 24.190 1.00 49.97 125 LYS A O 1
ATOM 988 N N . ALA A 1 126 ? -14.808 -14.988 23.537 1.00 41.69 126 ALA A N 1
ATOM 989 C CA . ALA A 1 126 ? -14.338 -16.345 23.805 1.00 41.69 126 ALA A CA 1
ATOM 990 C C . ALA A 1 126 ? -13.791 -16.493 25.244 1.00 41.69 126 ALA A C 1
ATOM 992 O O . ALA A 1 126 ? -13.137 -15.573 25.745 1.00 41.69 126 ALA A O 1
ATOM 993 N N . PRO A 1 127 ? -13.994 -17.643 25.921 1.00 43.72 127 PRO A N 1
ATOM 994 C CA . PRO A 1 127 ? -13.331 -17.927 27.190 1.00 43.72 127 PRO A CA 1
ATOM 995 C C . PRO A 1 127 ? -11.812 -17.929 26.980 1.00 43.72 127 PRO A C 1
ATOM 997 O O . PRO A 1 127 ? -11.319 -18.469 25.989 1.00 43.72 127 PRO A O 1
ATOM 1000 N N . LYS A 1 128 ? -11.077 -17.333 27.927 1.00 47.94 128 LYS A N 1
ATOM 1001 C CA . LYS A 1 128 ? -9.623 -17.050 27.930 1.00 47.94 128 LYS A CA 1
ATOM 1002 C C . LYS A 1 128 ? -8.674 -18.263 27.788 1.00 47.94 128 LYS A C 1
ATOM 1004 O O . LYS A 1 128 ? -7.501 -18.143 28.125 1.00 47.94 128 LYS A O 1
ATOM 1009 N N . GLN A 1 129 ? -9.123 -19.416 27.300 1.00 45.41 129 GLN A N 1
ATOM 1010 C CA . GLN A 1 129 ? -8.310 -20.633 27.298 1.00 45.41 129 GLN A CA 1
ATOM 1011 C C . GLN A 1 129 ? -7.363 -20.752 26.084 1.00 45.41 129 GLN A C 1
ATOM 1013 O O . GLN A 1 129 ? -6.299 -21.329 26.244 1.00 45.41 129 GLN A O 1
ATOM 1018 N N . ASN A 1 130 ? -7.678 -20.162 24.917 1.00 46.50 130 ASN A N 1
ATOM 1019 C CA . ASN A 1 130 ? -6.898 -20.381 23.674 1.00 46.50 130 ASN A CA 1
ATOM 1020 C C . ASN A 1 130 ? -6.157 -19.145 23.113 1.00 46.50 130 ASN A C 1
ATOM 1022 O O . ASN A 1 130 ? -5.407 -19.262 22.150 1.00 46.50 130 ASN A O 1
ATOM 1026 N N . ILE A 1 131 ? -6.340 -17.950 23.691 1.00 47.56 131 ILE A N 1
ATOM 1027 C CA . ILE A 1 131 ? -5.678 -16.707 23.218 1.00 47.56 131 ILE A CA 1
ATOM 1028 C C . ILE A 1 131 ? -4.232 -16.609 23.748 1.00 47.56 131 ILE A C 1
ATOM 1030 O O . ILE A 1 131 ? -3.381 -15.932 23.174 1.00 47.56 131 ILE A O 1
ATOM 1034 N N . LEU A 1 132 ? -3.931 -17.348 24.820 1.00 46.25 132 LEU A N 1
ATOM 1035 C CA . LEU A 1 132 ? -2.612 -17.386 25.453 1.00 46.25 132 LEU A CA 1
ATOM 1036 C C . LEU A 1 132 ? -1.535 -18.057 24.592 1.00 46.25 132 LEU A C 1
ATOM 1038 O O . LEU A 1 132 ? -0.356 -17.863 24.880 1.00 46.25 132 LEU A O 1
ATOM 1042 N N . ASP A 1 133 ? -1.918 -18.783 23.541 1.00 52.00 133 ASP A N 1
ATOM 1043 C CA . ASP A 1 133 ? -0.965 -19.415 22.631 1.00 52.00 133 ASP A CA 1
ATOM 1044 C C . ASP A 1 133 ? -0.636 -18.511 21.438 1.00 52.00 133 ASP A C 1
ATOM 1046 O O . ASP A 1 133 ? 0.541 -18.279 21.191 1.00 52.00 133 ASP A O 1
ATOM 1050 N N . PHE A 1 134 ? -1.614 -17.856 20.799 1.00 46.34 134 PHE A N 1
ATOM 1051 C CA . PHE A 1 134 ? -1.364 -16.999 19.625 1.00 46.34 134 PHE A CA 1
ATOM 1052 C C . PHE A 1 134 ? -0.544 -15.739 19.928 1.00 46.34 134 PHE A C 1
ATOM 1054 O O . PHE A 1 134 ? 0.399 -15.427 19.201 1.00 46.34 134 PHE A O 1
ATOM 1061 N N . GLU A 1 135 ? -0.840 -15.024 21.017 1.00 50.00 135 GLU A N 1
ATOM 1062 C CA . GLU A 1 135 ? -0.072 -13.823 21.383 1.00 50.00 135 GLU A CA 1
ATOM 1063 C C . GLU A 1 135 ? 1.356 -14.192 21.830 1.00 50.00 135 GLU A C 1
ATOM 1065 O O . GLU A 1 135 ? 2.320 -13.446 21.634 1.00 50.00 135 GLU A O 1
ATOM 1070 N N . LYS A 1 136 ? 1.516 -15.393 22.396 1.00 50.25 136 LYS A N 1
ATOM 1071 C CA . LYS A 1 136 ? 2.807 -15.960 22.795 1.00 50.25 136 LYS A CA 1
ATOM 1072 C C . LYS A 1 136 ? 3.584 -16.463 21.577 1.00 50.25 136 LYS A C 1
ATOM 1074 O O . LYS A 1 136 ? 4.805 -16.336 21.570 1.00 50.25 136 LYS A O 1
ATOM 1079 N N . GLU A 1 137 ? 2.904 -16.949 20.541 1.00 48.50 137 GLU A N 1
ATOM 1080 C CA . GLU A 1 137 ? 3.457 -17.350 19.242 1.00 48.50 137 GLU A CA 1
ATOM 1081 C C . GLU A 1 137 ? 3.899 -16.133 18.416 1.00 48.50 137 GLU A C 1
ATOM 1083 O O . GLU A 1 137 ? 5.004 -16.124 17.876 1.00 48.50 137 GLU A O 1
ATOM 1088 N N . GLU A 1 138 ? 3.108 -15.054 18.398 1.00 49.59 138 GLU A N 1
ATOM 1089 C CA . GLU A 1 138 ? 3.444 -13.802 17.710 1.00 49.59 138 GLU A CA 1
ATOM 1090 C C . GLU A 1 138 ? 4.630 -13.106 18.395 1.00 49.59 138 GLU A C 1
ATOM 1092 O O . GLU A 1 138 ? 5.632 -12.816 17.732 1.00 49.59 138 GLU A O 1
ATOM 1097 N N . ARG A 1 139 ? 4.611 -12.982 19.735 1.00 54.25 139 ARG A N 1
ATOM 1098 C CA . ARG A 1 139 ? 5.766 -12.491 20.512 1.00 54.25 139 ARG A CA 1
ATOM 1099 C C . ARG A 1 139 ? 6.991 -13.396 20.369 1.00 54.25 139 ARG A C 1
ATOM 1101 O O . ARG A 1 139 ? 8.107 -12.882 20.306 1.00 54.25 139 ARG A O 1
ATOM 1108 N N . ARG A 1 140 ? 6.825 -14.724 20.278 1.00 50.22 140 ARG A N 1
ATOM 1109 C CA . ARG A 1 140 ? 7.928 -15.660 19.983 1.00 50.22 140 ARG A CA 1
ATOM 1110 C C . ARG A 1 140 ? 8.468 -15.471 18.572 1.00 50.22 140 ARG A C 1
ATOM 1112 O O . ARG A 1 140 ? 9.681 -15.522 18.407 1.00 50.22 140 ARG A O 1
ATOM 1119 N N . SER A 1 141 ? 7.622 -15.204 17.580 1.00 51.12 141 SER A N 1
ATOM 1120 C CA . SER A 1 141 ? 8.048 -14.975 16.196 1.00 51.12 141 SER A CA 1
ATOM 1121 C C . SER A 1 141 ? 8.820 -13.658 16.045 1.00 51.12 141 SER A C 1
ATOM 1123 O O . SER A 1 141 ? 9.849 -13.611 15.367 1.00 51.12 141 SER A O 1
ATOM 1125 N N . GLU A 1 142 ? 8.392 -12.599 16.738 1.00 51.84 142 GLU A N 1
ATOM 1126 C CA . GLU A 1 142 ? 9.097 -11.319 16.768 1.00 51.84 142 GLU A CA 1
ATOM 1127 C C . GLU A 1 142 ? 10.394 -11.401 17.579 1.00 51.84 142 GLU A C 1
ATOM 1129 O O . GLU A 1 142 ? 11.425 -10.873 17.149 1.00 51.84 142 GLU A O 1
ATOM 1134 N N . ALA A 1 143 ? 10.384 -12.112 18.712 1.00 53.72 143 ALA A N 1
ATOM 1135 C CA . ALA A 1 143 ? 11.580 -12.371 19.510 1.00 53.72 143 ALA A CA 1
ATOM 1136 C C . ALA A 1 143 ? 12.586 -13.269 18.769 1.00 53.72 143 ALA A C 1
ATOM 1138 O O . ALA A 1 143 ? 13.784 -13.000 18.820 1.00 53.72 143 ALA A O 1
ATOM 1139 N N . MET A 1 144 ? 12.128 -14.276 18.014 1.00 52.38 144 MET A N 1
ATOM 1140 C CA . MET A 1 144 ? 12.981 -15.115 17.162 1.00 52.38 144 MET A CA 1
ATOM 1141 C C . MET A 1 144 ? 13.601 -14.314 16.016 1.00 52.38 144 MET A C 1
ATOM 1143 O O . MET A 1 144 ? 14.790 -14.477 15.741 1.00 52.38 144 MET A O 1
ATOM 1147 N N . LYS A 1 145 ? 12.847 -13.400 15.389 1.00 54.75 145 LYS A N 1
ATOM 1148 C CA . LYS A 1 145 ? 13.373 -12.511 14.341 1.00 54.75 145 LYS A CA 1
ATOM 1149 C C . LYS A 1 145 ? 14.374 -11.499 14.899 1.00 54.75 145 LYS A C 1
ATOM 1151 O O . LYS A 1 145 ? 15.426 -11.307 14.295 1.00 54.75 145 LYS A O 1
ATOM 1156 N N . LYS A 1 146 ? 14.098 -10.875 16.054 1.00 55.69 146 LYS A N 1
ATOM 1157 C CA . LYS A 1 146 ? 15.057 -9.979 16.734 1.00 55.69 146 LYS A CA 1
ATOM 1158 C C . LYS A 1 146 ? 16.315 -10.734 17.179 1.00 55.69 146 LYS A C 1
ATOM 1160 O O . LYS A 1 146 ? 17.416 -10.259 16.922 1.00 55.69 146 LYS A O 1
ATOM 1165 N N . GLY A 1 147 ? 16.163 -11.930 17.748 1.00 55.47 147 GLY A N 1
ATOM 1166 C CA . GLY A 1 147 ? 17.278 -12.794 18.141 1.00 55.47 147 GLY A CA 1
ATOM 1167 C C . GLY A 1 147 ? 18.125 -13.263 16.955 1.00 55.47 147 GLY A C 1
ATOM 1168 O O . GLY A 1 147 ? 19.347 -13.270 17.051 1.00 55.47 147 GLY A O 1
ATOM 1169 N N . GLY A 1 148 ? 17.504 -13.578 15.813 1.00 56.44 148 GLY A N 1
ATOM 1170 C CA . GLY A 1 148 ? 18.206 -13.923 14.571 1.00 56.44 148 GLY A CA 1
ATOM 1171 C C . GLY A 1 148 ? 19.027 -12.765 13.996 1.00 56.44 148 GLY A C 1
ATOM 1172 O O . GLY A 1 148 ? 20.155 -12.984 13.561 1.00 56.44 148 GLY A O 1
ATOM 1173 N N . LYS A 1 149 ? 18.514 -11.524 14.061 1.00 60.81 149 LYS A N 1
ATOM 1174 C CA . LYS A 1 149 ? 19.275 -10.321 13.665 1.00 60.81 149 LYS A CA 1
ATOM 1175 C C . LYS A 1 149 ? 20.493 -10.091 14.558 1.00 60.81 149 LYS A C 1
ATOM 1177 O O . LYS A 1 149 ? 21.560 -9.783 14.041 1.00 60.81 149 LYS A O 1
ATOM 1182 N N . ILE A 1 150 ? 20.340 -10.256 15.873 1.00 64.12 150 ILE A N 1
ATOM 1183 C CA . ILE A 1 150 ? 21.438 -10.085 16.835 1.00 64.12 150 ILE A CA 1
ATOM 1184 C C . ILE A 1 150 ? 22.507 -11.167 16.624 1.00 64.12 150 ILE A C 1
ATOM 1186 O O . ILE A 1 150 ? 23.686 -10.838 16.554 1.00 64.12 150 ILE A O 1
ATOM 1190 N N . LEU A 1 151 ? 22.110 -12.432 16.435 1.00 58.50 151 LEU A N 1
ATOM 1191 C CA . LEU A 1 151 ? 23.052 -13.526 16.159 1.00 58.50 151 LEU A CA 1
ATOM 1192 C C . LEU A 1 151 ? 23.833 -13.313 14.855 1.00 58.50 151 LEU A C 1
ATOM 1194 O O . LEU A 1 151 ? 25.044 -13.513 14.826 1.00 58.50 151 LEU A O 1
ATOM 1198 N N . ALA A 1 152 ? 23.151 -12.878 13.791 1.00 58.69 152 ALA A N 1
ATOM 1199 C CA . ALA A 1 152 ? 23.794 -12.583 12.513 1.00 58.69 152 ALA A CA 1
ATOM 1200 C C . ALA A 1 152 ? 24.763 -11.393 12.616 1.00 58.69 152 ALA A C 1
ATOM 1202 O O . ALA A 1 152 ? 25.817 -11.407 11.986 1.00 58.69 152 ALA A O 1
ATOM 1203 N N . PHE A 1 153 ? 24.430 -10.384 13.428 1.00 63.69 153 PHE A N 1
ATOM 1204 C CA . PHE A 1 153 ? 25.304 -9.238 13.670 1.00 63.69 153 PHE A CA 1
ATOM 1205 C C . PHE A 1 153 ? 26.559 -9.626 14.461 1.00 63.69 153 PHE A C 1
ATOM 1207 O O . PHE A 1 153 ? 27.649 -9.228 14.069 1.00 63.69 153 PHE A O 1
ATOM 1214 N N . ILE A 1 154 ? 26.427 -10.443 15.514 1.00 66.19 154 ILE A N 1
ATOM 1215 C CA . ILE A 1 154 ? 27.573 -10.943 16.295 1.00 66.19 154 ILE A CA 1
ATOM 1216 C C . ILE A 1 154 ? 28.501 -11.783 15.408 1.00 66.19 154 ILE A C 1
ATOM 1218 O O . ILE A 1 154 ? 29.696 -11.521 15.368 1.00 66.19 154 ILE A O 1
ATOM 1222 N N . GLY A 1 155 ? 27.956 -12.719 14.622 1.00 54.47 155 GLY A N 1
ATOM 1223 C CA . GLY A 1 155 ? 28.770 -13.535 13.714 1.00 54.47 155 GLY A CA 1
ATOM 1224 C C . GLY A 1 155 ? 29.471 -12.721 12.617 1.00 54.47 155 GLY A C 1
ATOM 1225 O O . GLY A 1 155 ? 30.614 -13.010 12.276 1.00 54.47 155 GLY A O 1
ATOM 1226 N N . ALA A 1 156 ? 28.826 -11.677 12.083 1.00 61.53 156 ALA A N 1
ATOM 1227 C CA . ALA A 1 156 ? 29.456 -10.777 11.115 1.00 61.53 156 ALA A CA 1
ATOM 1228 C C . ALA A 1 156 ? 30.554 -9.914 11.753 1.00 61.53 156 ALA A C 1
ATOM 1230 O O . ALA A 1 156 ? 31.606 -9.727 11.144 1.00 61.53 156 ALA A O 1
ATOM 1231 N N . LEU A 1 157 ? 30.316 -9.407 12.967 1.00 64.38 157 LEU A N 1
ATOM 1232 C C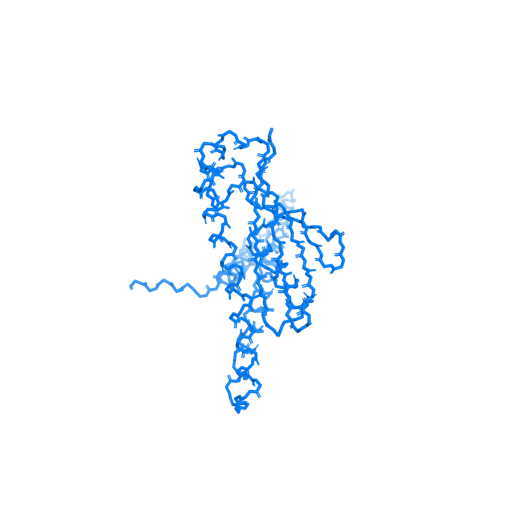A . LEU A 1 157 ? 31.291 -8.612 13.702 1.00 64.38 157 LEU A CA 1
ATOM 1233 C C . LEU A 1 157 ? 32.532 -9.455 14.007 1.00 64.38 157 LEU A C 1
ATOM 1235 O O . LEU A 1 157 ? 33.619 -9.057 13.610 1.00 64.38 157 LEU A O 1
ATOM 1239 N N . ASP A 1 158 ? 32.361 -10.648 14.584 1.00 60.25 158 ASP A N 1
ATOM 1240 C CA . ASP A 1 158 ? 33.466 -11.557 14.907 1.00 60.25 158 ASP A CA 1
ATOM 1241 C C . ASP A 1 158 ? 34.283 -11.935 13.667 1.00 60.25 158 ASP A C 1
ATOM 1243 O O . ASP A 1 158 ? 35.512 -11.901 13.706 1.00 60.25 158 ASP A O 1
ATOM 1247 N N . LEU A 1 159 ? 33.636 -12.216 12.531 1.00 62.28 159 LEU A N 1
ATOM 1248 C CA . LEU A 1 159 ? 34.347 -12.537 11.290 1.00 62.28 159 LEU A CA 1
ATOM 1249 C C . LEU A 1 159 ? 35.235 -11.373 10.813 1.00 62.28 159 LEU A C 1
ATOM 1251 O O . LEU A 1 159 ? 36.364 -11.597 10.369 1.00 62.28 159 LEU A O 1
ATOM 1255 N N . VAL A 1 160 ? 34.758 -10.130 10.930 1.00 69.12 160 VAL A N 1
ATOM 1256 C CA . VAL A 1 160 ? 35.550 -8.934 10.602 1.00 69.12 160 VAL A CA 1
ATOM 1257 C C . VAL A 1 160 ? 36.703 -8.762 11.594 1.00 69.12 160 VAL A C 1
ATOM 1259 O O . VAL A 1 160 ? 37.833 -8.521 11.171 1.00 69.12 160 VAL A O 1
ATOM 12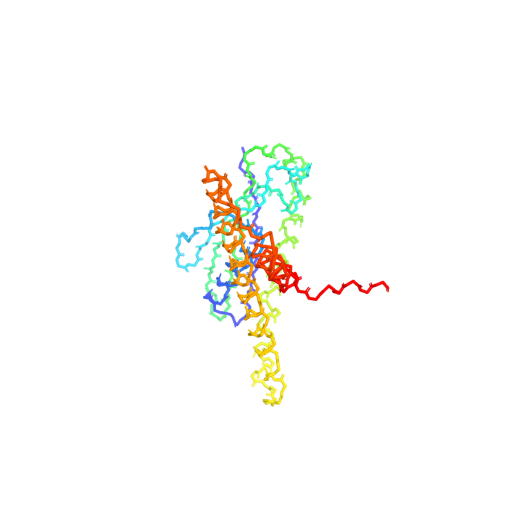62 N N . THR A 1 161 ? 36.477 -8.952 12.895 1.00 69.75 161 THR A N 1
ATOM 1263 C CA . THR A 1 161 ? 37.539 -8.810 13.903 1.00 69.75 161 THR A CA 1
ATOM 1264 C C . THR A 1 161 ? 38.635 -9.860 13.722 1.00 69.75 161 THR A C 1
ATOM 1266 O O . THR A 1 161 ? 39.812 -9.509 13.658 1.00 69.75 161 THR A O 1
ATOM 1269 N N . PHE A 1 162 ? 38.276 -11.139 13.568 1.00 65.25 162 PHE A N 1
ATOM 1270 C CA . PHE A 1 162 ? 39.253 -12.223 13.420 1.00 65.25 162 PHE A CA 1
ATOM 1271 C C . PHE A 1 162 ? 40.006 -12.161 12.088 1.00 65.25 162 PHE A C 1
ATOM 1273 O O . PHE A 1 162 ? 41.210 -12.415 12.068 1.00 65.25 162 PHE A O 1
ATOM 1280 N N . SER A 1 163 ? 39.345 -11.765 10.995 1.00 62.91 163 SER A N 1
ATOM 1281 C CA . SER A 1 163 ? 40.028 -11.542 9.713 1.00 62.91 163 SER A CA 1
ATOM 1282 C C . SER A 1 163 ? 41.024 -10.380 9.785 1.00 62.91 163 SER A C 1
ATOM 1284 O O . SER A 1 163 ? 42.146 -10.510 9.304 1.00 62.91 163 SER A O 1
ATOM 1286 N N . THR A 1 164 ? 40.672 -9.285 10.462 1.00 68.81 164 THR A N 1
ATOM 1287 C CA . THR A 1 164 ? 41.574 -8.135 10.639 1.00 68.81 164 THR A CA 1
ATOM 1288 C C . THR A 1 164 ? 42.780 -8.494 11.510 1.00 68.81 164 THR A C 1
ATOM 1290 O O . THR A 1 164 ? 43.912 -8.161 11.168 1.00 68.81 164 THR A O 1
ATOM 1293 N N . ILE A 1 165 ? 42.563 -9.229 12.604 1.00 69.31 165 ILE A N 1
ATOM 1294 C CA . ILE A 1 165 ? 43.636 -9.691 13.495 1.00 69.31 165 ILE A CA 1
ATOM 1295 C C . ILE A 1 165 ? 44.585 -10.651 12.758 1.00 69.31 165 ILE A C 1
ATOM 1297 O O . ILE A 1 165 ? 45.800 -10.508 12.872 1.00 69.31 165 ILE A O 1
ATOM 1301 N N . ALA A 1 166 ? 44.059 -11.582 11.955 1.00 67.31 166 ALA A N 1
ATOM 1302 C CA . ALA A 1 166 ? 44.876 -12.497 11.158 1.00 67.31 166 ALA A CA 1
ATOM 1303 C C . ALA A 1 166 ? 45.746 -11.759 10.122 1.00 67.31 166 ALA A C 1
ATOM 1305 O O . ALA A 1 166 ? 46.915 -12.097 9.958 1.00 67.31 166 ALA A O 1
ATOM 1306 N N . ILE A 1 167 ? 45.209 -10.716 9.473 1.00 71.69 167 ILE A N 1
ATOM 1307 C CA . ILE A 1 167 ? 45.971 -9.861 8.546 1.00 71.69 167 ILE A CA 1
ATOM 1308 C C . ILE A 1 167 ? 47.105 -9.131 9.278 1.00 71.69 167 ILE A C 1
ATOM 1310 O O . ILE A 1 167 ? 48.213 -9.056 8.753 1.00 71.69 167 ILE A O 1
ATOM 1314 N N . ILE A 1 168 ? 46.858 -8.628 10.493 1.00 72.19 168 ILE A N 1
ATOM 1315 C CA . ILE A 1 168 ? 47.882 -7.954 11.306 1.00 72.19 168 ILE A CA 1
ATOM 1316 C C . ILE A 1 168 ? 48.993 -8.932 11.708 1.00 72.19 168 ILE A C 1
ATOM 1318 O O . ILE A 1 168 ? 50.164 -8.603 11.558 1.00 72.19 168 ILE A O 1
ATOM 1322 N N . PHE A 1 169 ? 48.655 -10.139 12.172 1.00 70.12 169 PHE A N 1
ATOM 1323 C CA . PHE A 1 169 ? 49.662 -11.146 12.527 1.00 70.12 169 PHE A CA 1
ATOM 1324 C C . PHE A 1 169 ? 50.483 -11.607 11.320 1.00 70.12 169 PHE A C 1
ATOM 1326 O O . PHE A 1 169 ? 51.698 -11.747 11.440 1.00 70.12 169 PHE A O 1
ATOM 1333 N N . TYR A 1 170 ? 49.843 -11.765 10.156 1.00 66.75 170 TYR A N 1
ATOM 1334 C CA . TYR A 1 170 ? 50.534 -12.069 8.903 1.00 66.75 170 TYR A CA 1
ATOM 1335 C C . TYR A 1 170 ? 51.498 -10.944 8.500 1.00 66.75 170 TYR A C 1
ATOM 1337 O O . TYR A 1 170 ? 52.631 -11.209 8.115 1.00 66.75 170 TYR A O 1
ATOM 1345 N N . ALA A 1 171 ? 51.080 -9.682 8.639 1.00 67.81 171 ALA A N 1
ATOM 1346 C CA . ALA A 1 171 ? 51.917 -8.520 8.340 1.00 67.81 171 ALA A CA 1
ATOM 1347 C C . ALA A 1 171 ? 53.088 -8.327 9.323 1.00 67.81 171 ALA A C 1
ATOM 1349 O O . ALA A 1 171 ? 54.051 -7.643 8.990 1.00 67.81 171 ALA A O 1
ATOM 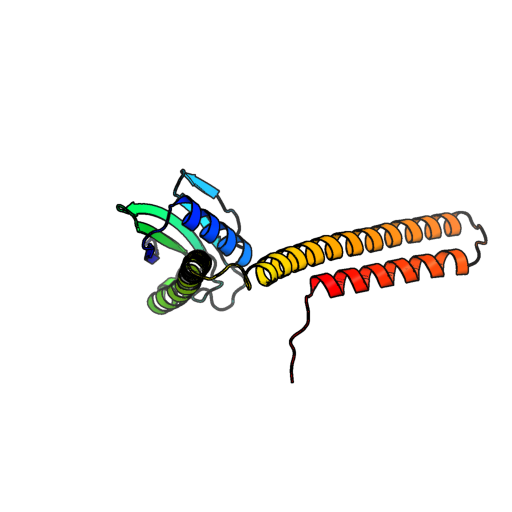1350 N N . LEU A 1 172 ? 53.001 -8.907 10.525 1.00 76.75 172 LEU A N 1
ATOM 1351 C CA . LEU A 1 172 ? 54.038 -8.861 11.559 1.00 76.75 172 LEU A CA 1
ATOM 1352 C C . LEU A 1 172 ? 54.946 -10.107 11.569 1.00 76.75 172 LEU A C 1
ATOM 1354 O O . LEU A 1 172 ? 55.777 -10.215 12.465 1.00 76.75 172 LEU A O 1
ATOM 1358 N N . GLU A 1 173 ? 54.785 -11.035 10.614 1.00 73.50 173 GLU A N 1
ATOM 1359 C CA . GLU A 1 173 ? 55.541 -12.302 10.519 1.00 73.50 173 GLU A CA 1
ATOM 1360 C C . GLU A 1 173 ? 55.519 -13.134 11.817 1.00 73.50 173 GLU A C 1
ATOM 1362 O O . GLU A 1 173 ? 56.460 -13.851 12.154 1.00 73.50 173 GLU A O 1
ATOM 1367 N N . ILE A 1 174 ? 54.425 -13.040 12.576 1.00 68.31 174 ILE A N 1
ATOM 1368 C CA . ILE A 1 174 ? 54.258 -13.807 13.809 1.00 68.31 174 ILE A CA 1
ATOM 1369 C C . ILE A 1 174 ? 53.665 -15.167 13.441 1.00 68.31 174 ILE A C 1
ATOM 1371 O O . ILE A 1 174 ? 52.520 -15.251 12.991 1.00 68.31 174 ILE A O 1
ATOM 1375 N N . ASP A 1 175 ? 54.422 -16.236 13.687 1.00 62.47 175 ASP A N 1
ATOM 1376 C CA . ASP A 1 175 ? 53.947 -17.612 13.536 1.00 62.47 175 ASP A CA 1
ATOM 1377 C C . ASP A 1 175 ? 52.909 -17.938 14.617 1.00 62.47 175 ASP A C 1
ATOM 1379 O O . ASP A 1 175 ? 53.221 -18.317 15.749 1.00 62.47 175 ASP A O 1
ATOM 1383 N N . VAL A 1 176 ? 51.635 -17.773 14.264 1.00 63.00 176 VAL A N 1
ATOM 1384 C CA . VAL A 1 176 ? 50.509 -18.142 15.121 1.00 63.00 176 VAL A CA 1
ATOM 1385 C C . VAL A 1 176 ? 49.910 -19.461 14.624 1.00 63.00 176 VAL A C 1
ATOM 1387 O O . VAL A 1 176 ? 49.589 -19.579 13.438 1.00 63.00 176 VAL A O 1
ATOM 1390 N N . PRO A 1 177 ? 49.688 -20.456 15.506 1.00 70.00 177 PRO A N 1
ATOM 1391 C CA . PRO A 1 177 ? 49.038 -21.704 15.130 1.00 70.00 177 PRO A CA 1
ATOM 1392 C C . PRO A 1 177 ? 47.690 -21.447 14.446 1.00 70.00 177 PRO A C 1
ATOM 1394 O O . PRO A 1 177 ? 46.785 -20.869 15.046 1.00 70.00 177 PRO A O 1
ATOM 1397 N N . LEU A 1 178 ? 47.519 -21.947 13.218 1.00 59.12 178 LEU A N 1
ATOM 1398 C CA . LEU A 1 178 ? 46.302 -21.776 12.404 1.00 59.12 178 LEU A CA 1
ATOM 1399 C C . LEU A 1 178 ? 45.008 -22.210 13.137 1.00 59.12 178 LEU A C 1
ATOM 1401 O O . LEU A 1 178 ? 43.905 -21.737 12.848 1.00 59.12 178 LEU A O 1
ATOM 1405 N N . ILE A 1 179 ? 45.149 -23.104 14.119 1.00 62.47 179 ILE A N 1
ATOM 1406 C CA . ILE A 1 179 ? 44.077 -23.617 14.983 1.00 62.47 179 ILE A CA 1
ATOM 1407 C C . ILE A 1 179 ? 43.424 -22.499 15.821 1.00 62.47 179 ILE A C 1
ATOM 1409 O O . ILE A 1 179 ? 42.213 -22.528 16.043 1.00 62.47 179 ILE A O 1
ATOM 1413 N N . LEU A 1 180 ? 44.185 -21.472 16.222 1.00 63.59 180 LEU A N 1
ATOM 1414 C CA . LEU A 1 180 ? 43.681 -20.344 17.020 1.00 63.59 180 LEU A CA 1
ATOM 1415 C C . LEU A 1 180 ? 42.683 -19.462 16.259 1.00 63.59 180 LEU A C 1
ATOM 1417 O O . LEU A 1 180 ? 41.837 -18.834 16.888 1.00 63.59 180 LEU A O 1
ATOM 1421 N N . PHE A 1 181 ? 42.740 -19.445 14.924 1.00 61.88 181 PHE A N 1
ATOM 1422 C CA . PHE A 1 181 ? 41.819 -18.667 14.086 1.00 61.88 181 PHE A CA 1
ATOM 1423 C C . PHE A 1 181 ? 40.700 -19.513 13.485 1.00 61.88 181 PHE A C 1
ATOM 1425 O O . PHE A 1 181 ? 39.582 -19.036 13.314 1.00 61.88 181 PHE A O 1
ATOM 1432 N N . THR A 1 182 ? 40.963 -20.784 13.193 1.00 64.50 182 THR A N 1
ATOM 1433 C CA . THR A 1 182 ? 39.968 -21.666 12.565 1.00 64.50 182 THR A CA 1
ATOM 1434 C C . THR A 1 182 ? 38.771 -21.942 13.474 1.00 64.50 182 THR A C 1
ATOM 1436 O O . THR A 1 182 ? 37.637 -21.868 13.005 1.00 64.50 182 THR A O 1
ATOM 1439 N N . ILE A 1 183 ? 38.980 -22.179 14.773 1.00 70.75 183 ILE A N 1
ATOM 1440 C CA . ILE A 1 183 ? 37.889 -22.417 15.737 1.00 70.75 183 ILE A CA 1
ATOM 1441 C C . ILE A 1 183 ? 36.917 -21.217 15.839 1.00 70.75 183 ILE A C 1
ATOM 1443 O O . ILE A 1 183 ? 35.713 -21.422 15.651 1.00 70.75 183 ILE A O 1
ATOM 1447 N N . PRO A 1 184 ? 37.371 -19.970 16.081 1.00 66.88 184 PRO A N 1
ATOM 1448 C CA . PRO A 1 184 ? 36.468 -18.819 16.156 1.00 66.88 184 PRO A CA 1
ATOM 1449 C C . PRO A 1 184 ? 35.817 -18.465 14.812 1.00 66.88 184 PRO A C 1
ATOM 1451 O O . PRO A 1 184 ? 34.650 -18.078 14.794 1.00 66.88 184 PRO A O 1
ATOM 1454 N N . ILE A 1 185 ? 36.504 -18.665 13.679 1.00 67.75 185 ILE A N 1
ATOM 1455 C CA . ILE A 1 185 ? 35.911 -18.456 12.346 1.00 67.75 185 ILE A CA 1
ATOM 1456 C C . ILE A 1 185 ? 34.767 -19.449 12.095 1.00 67.75 185 ILE A C 1
ATOM 1458 O O . ILE A 1 185 ? 33.695 -19.050 11.639 1.00 67.75 185 ILE A O 1
ATOM 1462 N N . ILE A 1 186 ? 34.950 -20.731 12.432 1.00 73.12 186 ILE A N 1
ATOM 1463 C CA . ILE A 1 186 ? 33.891 -21.744 12.309 1.00 73.12 186 ILE A CA 1
ATOM 1464 C C . ILE A 1 186 ? 32.702 -21.382 13.207 1.00 73.12 186 ILE A C 1
ATOM 1466 O O . ILE A 1 186 ? 31.557 -21.433 12.753 1.00 73.12 186 ILE A O 1
ATOM 1470 N N . ALA A 1 187 ? 32.950 -20.956 14.449 1.00 70.06 187 ALA A N 1
ATOM 1471 C CA . ALA A 1 187 ? 31.894 -20.514 15.359 1.00 70.06 187 ALA A CA 1
ATOM 1472 C C . ALA A 1 187 ? 31.115 -19.305 14.802 1.00 70.06 187 ALA A C 1
ATOM 1474 O O . ALA A 1 187 ? 29.882 -19.315 14.810 1.00 70.06 187 ALA A O 1
ATOM 1475 N N . ALA A 1 188 ? 31.808 -18.309 14.241 1.00 67.94 188 ALA A N 1
ATOM 1476 C CA . ALA A 1 188 ? 31.191 -17.140 13.615 1.00 67.94 188 ALA A CA 1
ATOM 1477 C C . ALA A 1 188 ? 30.325 -17.516 12.398 1.00 67.94 188 ALA A C 1
ATOM 1479 O O . ALA A 1 188 ? 29.200 -17.026 12.260 1.00 67.94 188 ALA A O 1
ATOM 1480 N N . ILE A 1 189 ? 30.798 -18.439 11.550 1.00 71.38 189 ILE A N 1
ATOM 1481 C CA . ILE A 1 189 ? 30.043 -18.960 10.398 1.00 71.38 189 ILE A CA 1
ATOM 1482 C C . ILE A 1 189 ? 28.784 -19.702 10.863 1.00 71.38 189 ILE A C 1
ATOM 1484 O O . ILE A 1 189 ? 27.699 -19.473 10.324 1.00 71.38 189 ILE A O 1
ATOM 1488 N N . VAL A 1 190 ? 28.890 -20.551 11.887 1.00 75.75 190 VAL A N 1
ATOM 1489 C CA . VAL A 1 190 ? 27.741 -21.276 12.454 1.00 75.75 190 VAL A CA 1
ATOM 1490 C C . VAL A 1 190 ? 26.710 -20.303 13.034 1.00 75.75 190 VAL A C 1
ATOM 1492 O O . VAL A 1 190 ? 25.514 -20.461 12.780 1.00 75.75 190 VAL A O 1
ATOM 1495 N N . LEU A 1 191 ? 27.143 -19.263 13.753 1.00 70.38 191 LEU A N 1
ATOM 1496 C CA . LEU A 1 191 ? 26.250 -18.228 14.287 1.00 70.38 191 LEU A CA 1
ATOM 1497 C C . LEU A 1 191 ? 25.566 -17.416 13.179 1.00 70.38 191 LEU A C 1
ATOM 1499 O O . LEU A 1 191 ? 24.370 -17.133 13.286 1.00 70.38 191 LEU A O 1
ATOM 1503 N N . LEU A 1 192 ? 26.280 -17.108 12.091 1.00 69.88 192 LEU A N 1
ATOM 1504 C CA . LEU A 1 192 ? 25.715 -16.471 10.899 1.00 69.88 192 LEU A CA 1
ATOM 1505 C C . LEU A 1 192 ? 24.640 -17.344 10.246 1.00 69.88 192 LEU A C 1
ATOM 1507 O O . LEU A 1 192 ? 23.539 -16.856 9.982 1.00 69.88 192 LEU A O 1
ATOM 1511 N N . ILE A 1 193 ? 24.918 -18.635 10.033 1.00 72.69 193 ILE A N 1
ATOM 1512 C CA . ILE A 1 193 ? 23.968 -19.585 9.437 1.00 72.69 193 ILE A CA 1
ATOM 1513 C C . ILE A 1 193 ? 22.731 -19.738 10.329 1.00 72.69 193 ILE A C 1
ATOM 1515 O O . ILE A 1 193 ? 21.606 -19.607 9.844 1.00 72.69 193 ILE A O 1
ATOM 1519 N N . LEU A 1 194 ? 22.911 -19.943 11.637 1.00 70.88 194 LEU A N 1
ATOM 1520 C CA . LEU A 1 194 ? 21.805 -20.058 12.593 1.00 70.88 194 LEU A CA 1
ATOM 1521 C C . LEU A 1 194 ? 20.974 -18.769 12.673 1.00 70.88 194 LEU A C 1
ATOM 1523 O O . LEU A 1 194 ? 19.742 -18.832 12.730 1.00 70.88 194 LEU A O 1
ATOM 1527 N N . GLY A 1 195 ? 21.623 -17.602 12.632 1.00 64.94 195 GLY A N 1
ATOM 1528 C CA . GLY A 1 195 ? 20.956 -16.303 12.552 1.00 64.94 195 GLY A CA 1
ATOM 1529 C C . GLY A 1 195 ? 20.104 -16.177 11.288 1.00 64.94 195 GLY A C 1
ATOM 1530 O O . GLY A 1 195 ? 18.929 -15.813 11.364 1.00 64.94 195 GLY A O 1
ATOM 1531 N N . PHE A 1 196 ? 20.652 -16.561 10.133 1.00 68.19 196 PHE A N 1
ATOM 1532 C CA . PHE A 1 196 ? 19.958 -16.497 8.845 1.00 68.19 196 PHE A CA 1
ATOM 1533 C C . PHE A 1 196 ? 18.796 -17.494 8.742 1.00 68.19 196 PHE A C 1
ATOM 1535 O O . PHE A 1 196 ? 17.723 -17.152 8.239 1.00 68.19 196 PHE A O 1
ATOM 1542 N N . MET A 1 197 ? 18.965 -18.709 9.270 1.00 69.00 197 MET A N 1
ATOM 1543 C CA . MET A 1 197 ? 17.896 -19.708 9.347 1.00 69.00 197 MET A CA 1
ATOM 1544 C C . MET A 1 197 ? 16.742 -19.228 10.232 1.00 69.00 197 MET A C 1
ATOM 1546 O O . MET A 1 197 ? 15.581 -19.353 9.846 1.00 69.00 197 MET A O 1
ATOM 1550 N N . ARG A 1 198 ? 17.038 -18.598 11.378 1.00 61.88 198 ARG A N 1
ATOM 1551 C CA . ARG A 1 198 ? 16.010 -18.002 12.251 1.00 61.88 198 ARG A CA 1
ATOM 1552 C C . ARG A 1 198 ? 15.310 -16.792 11.624 1.00 61.88 198 ARG A C 1
ATOM 1554 O O . ARG A 1 198 ? 14.150 -16.541 11.938 1.00 61.88 198 ARG A O 1
ATOM 1561 N N . LEU A 1 199 ? 15.971 -16.067 10.718 1.00 59.91 199 LEU A N 1
ATOM 1562 C CA . LEU A 1 199 ? 15.368 -14.965 9.958 1.00 59.91 199 LEU A CA 1
ATOM 1563 C C . LEU A 1 199 ? 14.420 -15.438 8.850 1.00 59.91 199 LEU A C 1
ATOM 1565 O O . LEU A 1 199 ? 13.456 -14.736 8.545 1.00 59.91 199 LEU A O 1
ATOM 1569 N N . ARG A 1 200 ? 14.673 -16.613 8.260 1.00 53.91 200 ARG A N 1
ATOM 1570 C CA . ARG A 1 200 ? 13.864 -17.164 7.160 1.00 53.91 200 ARG A CA 1
ATOM 1571 C C . ARG A 1 200 ? 12.521 -17.757 7.598 1.00 53.91 200 ARG A C 1
ATOM 1573 O O . ARG A 1 200 ? 11.653 -17.917 6.747 1.00 53.91 200 ARG A O 1
ATOM 1580 N N . GLY A 1 201 ? 12.320 -18.013 8.893 1.00 48.69 201 GLY A N 1
ATOM 1581 C CA . GLY A 1 201 ? 11.138 -18.725 9.388 1.00 48.69 201 GLY A CA 1
ATOM 1582 C C . GLY A 1 201 ? 11.090 -20.183 8.895 1.00 48.69 201 GLY A C 1
ATOM 1583 O O . GLY A 1 201 ? 11.860 -20.562 8.009 1.00 48.69 201 GLY A O 1
ATOM 1584 N N . PRO A 1 202 ? 10.233 -21.040 9.477 1.00 43.69 202 PRO A N 1
ATOM 1585 C CA . PRO A 1 202 ? 10.107 -22.420 9.025 1.00 43.69 202 PRO A CA 1
ATOM 1586 C C . PRO A 1 202 ? 9.659 -22.436 7.560 1.00 43.69 202 PRO A C 1
ATOM 1588 O O . PRO A 1 202 ? 8.615 -21.889 7.207 1.00 43.69 202 PRO A O 1
ATOM 1591 N N . SER A 1 203 ? 10.475 -23.042 6.698 1.00 42.31 203 SER A N 1
ATOM 1592 C CA . SER A 1 203 ? 10.119 -23.286 5.306 1.00 42.31 203 SER A CA 1
ATOM 1593 C C . SER A 1 203 ? 9.014 -24.335 5.277 1.00 42.31 203 SER A C 1
ATOM 1595 O O . SER A 1 203 ? 9.276 -25.532 5.288 1.00 42.31 203 SER A O 1
ATOM 1597 N N . THR A 1 204 ? 7.764 -23.892 5.214 1.00 43.69 204 THR A N 1
ATOM 1598 C CA . THR A 1 204 ? 6.662 -24.710 4.709 1.00 43.69 204 THR A CA 1
ATOM 1599 C C . THR A 1 204 ? 6.804 -24.821 3.191 1.00 43.69 204 THR A C 1
ATOM 1601 O O . THR A 1 204 ? 6.092 -24.194 2.415 1.00 43.69 204 THR A O 1
ATOM 1604 N N . ARG A 1 205 ? 7.790 -25.606 2.750 1.00 34.03 205 ARG A N 1
ATOM 1605 C CA . ARG A 1 205 ? 7.716 -26.309 1.469 1.00 34.03 205 ARG A CA 1
ATOM 1606 C C . ARG A 1 205 ? 7.452 -27.772 1.786 1.00 34.03 205 ARG A C 1
ATOM 1608 O O . ARG A 1 205 ? 8.374 -28.571 1.878 1.00 34.03 205 ARG A O 1
ATOM 1615 N N . THR A 1 206 ? 6.182 -28.088 1.997 1.00 38.34 206 THR A N 1
ATOM 1616 C CA . THR A 1 206 ? 5.660 -29.416 1.688 1.00 38.34 206 THR A CA 1
ATOM 1617 C C . THR A 1 206 ? 5.641 -29.551 0.166 1.00 38.34 206 THR A C 1
ATOM 1619 O O . THR A 1 206 ? 4.989 -28.762 -0.521 1.00 38.34 206 THR A O 1
ATOM 1622 N N . ILE A 1 207 ? 6.416 -30.505 -0.345 1.00 36.72 207 ILE A N 1
ATOM 1623 C CA . ILE A 1 207 ? 6.082 -31.266 -1.553 1.00 36.72 207 ILE A CA 1
ATOM 1624 C C . ILE A 1 207 ? 5.673 -32.640 -1.040 1.00 36.72 207 ILE A C 1
ATOM 1626 O O . ILE A 1 207 ? 6.389 -33.129 -0.134 1.00 36.72 207 ILE A O 1
#

pLDDT: mean 75.4, std 16.9, range [34.03, 97.06]

Sequence (207 aa):
MVIKFEYVHEFKDASIEKVLSRILAWLGKEGAQKVKSTGPASIEAMHGTFKTMKPHERDGKKKLSFVLNSSGRNVIVSVTARPSIAILDNISLRMEETRANWGSLLEELWSSIEVSAAIKDRERKAPKQNILDFEKEERRSEAMKKGGKILAFIGALDLVTFSTIAIIFYALEIDVPLILFTIPIIAAIVLLILGFMRLRGPSTRTI

Secondary structure (DSSP, 8-state):
----EEEEEEETT--HHHHHHHHHHHHHHTT-EEEEEEETTEEEEEESBS--S-TTSTTB-EEEEEEEEEETTEEEEEEEEEE-GGGHHHHHTTHHHHHHHHHHHHHHHHHHHHHHHHHHHHHTTS-TTSHHHHHHHHHHHHHHHHHHHHHHHHHHHHHHHHHHHHHHHHHTT----THHHHHHHHHHHHHHHHHHHHHH-------

Foldseek 3Di:
DFDKAKDKDKAAQDDLVLLVVLVVVVCVVQVWPPWDDPDPNKIKTWAADPPDPQLLARRNTWIWIWGWDDDPSMIMIMIMTGGDPVCVVSCVVPVVSSNVRNVVVVVVSVVSSVVVVVVVVVVVVDDPPPPVVVVVVVVVLVVLLVQLVVLLVVLVVQLVVLVVVVVVCVVVVPDDPPVVSVVSNVVSVVSNVSSVDSNVPDPPPDD

Radius of gyration: 24.82 Å; chains: 1; bounding box: 76×47×51 Å